Protein AF-J4ULJ7-F1 (afdb_monomer)

Mean predicted aligned error: 10.31 Å

pLDDT: mean 81.9, std 20.08, range [35.16, 98.81]

Structure (mmCIF, N/CA/C/O backbone):
data_AF-J4ULJ7-F1
#
_entry.id   AF-J4ULJ7-F1
#
loop_
_atom_site.group_PDB
_atom_site.id
_atom_site.type_symbol
_atom_site.label_atom_id
_atom_site.label_alt_id
_atom_site.label_comp_id
_atom_site.label_asym_id
_atom_site.label_entity_id
_atom_site.label_seq_id
_atom_site.pdbx_PDB_ins_code
_atom_site.Cartn_x
_atom_site.Cartn_y
_atom_site.Cartn_z
_atom_site.occupancy
_atom_site.B_iso_or_equiv
_atom_site.auth_seq_id
_atom_site.auth_comp_id
_atom_site.auth_asym_id
_atom_site.auth_atom_id
_atom_site.pdbx_PDB_model_num
ATOM 1 N N . MET A 1 1 ? 36.017 18.375 -4.595 1.00 50.38 1 MET A N 1
ATOM 2 C CA . MET A 1 1 ? 34.652 17.952 -4.207 1.00 50.38 1 MET A CA 1
ATOM 3 C C . MET A 1 1 ? 34.514 16.471 -4.523 1.00 50.38 1 MET A C 1
ATOM 5 O O . MET A 1 1 ? 35.045 16.055 -5.542 1.00 50.38 1 MET A O 1
ATOM 9 N N . SER A 1 2 ? 33.908 15.687 -3.627 1.00 48.53 2 SER A N 1
ATOM 10 C CA . SER A 1 2 ? 33.728 14.231 -3.786 1.00 48.53 2 SER A CA 1
ATOM 11 C C . SER A 1 2 ? 32.725 13.910 -4.904 1.00 48.53 2 SER A C 1
ATOM 13 O O . SER A 1 2 ? 31.796 14.692 -5.105 1.00 48.53 2 SER A O 1
ATOM 15 N N . LEU A 1 3 ? 32.876 12.764 -5.583 1.00 41.06 3 LEU A N 1
ATOM 16 C CA . LEU A 1 3 ? 31.933 12.253 -6.595 1.00 41.06 3 LEU A CA 1
ATOM 17 C C . LEU A 1 3 ? 30.481 12.258 -6.075 1.00 41.06 3 LEU A C 1
ATOM 19 O O . LEU A 1 3 ? 29.569 12.694 -6.771 1.00 41.06 3 LEU A O 1
ATOM 23 N N . ALA A 1 4 ? 30.293 11.910 -4.798 1.00 42.03 4 ALA A N 1
ATOM 24 C CA . ALA A 1 4 ? 28.990 11.911 -4.131 1.00 42.03 4 ALA A CA 1
ATOM 25 C C . ALA A 1 4 ? 28.335 13.309 -4.069 1.00 42.03 4 ALA A C 1
ATOM 27 O O . ALA A 1 4 ? 27.113 13.436 -4.085 1.00 42.03 4 ALA A O 1
ATOM 28 N N . ALA A 1 5 ? 29.138 14.379 -4.034 1.00 36.38 5 ALA A N 1
ATOM 29 C CA . ALA A 1 5 ? 28.632 15.752 -4.044 1.00 36.38 5 ALA A CA 1
ATOM 30 C C . ALA A 1 5 ? 28.216 16.213 -5.454 1.00 36.38 5 ALA A C 1
ATOM 32 O O . ALA A 1 5 ? 27.365 17.090 -5.582 1.00 36.38 5 ALA A O 1
ATOM 33 N N . GLN A 1 6 ? 28.787 15.620 -6.509 1.00 38.09 6 GLN A N 1
ATOM 34 C CA . GLN A 1 6 ? 28.358 15.864 -7.889 1.00 38.09 6 GLN A CA 1
ATOM 35 C C . GLN A 1 6 ? 27.074 15.093 -8.228 1.00 38.09 6 GLN A C 1
ATOM 37 O O . GLN A 1 6 ? 26.196 15.657 -8.878 1.00 38.09 6 GLN A O 1
ATOM 42 N N . GLU A 1 7 ? 26.904 13.872 -7.715 1.00 37.78 7 GLU A N 1
ATOM 43 C CA . GLU A 1 7 ? 25.678 13.079 -7.907 1.00 37.78 7 GLU A CA 1
ATOM 44 C C . GLU A 1 7 ? 24.466 13.670 -7.166 1.00 37.78 7 GLU A C 1
ATOM 46 O O . GLU A 1 7 ? 23.385 13.792 -7.745 1.00 37.78 7 GLU A O 1
ATOM 51 N N . ALA A 1 8 ? 24.648 14.151 -5.930 1.00 38.44 8 ALA A N 1
ATOM 52 C CA . ALA A 1 8 ? 23.586 14.837 -5.186 1.00 38.44 8 ALA A CA 1
ATOM 53 C C . ALA A 1 8 ? 23.150 16.163 -5.849 1.00 38.44 8 ALA A C 1
ATOM 55 O O . ALA A 1 8 ? 21.979 16.542 -5.795 1.00 38.44 8 ALA A O 1
ATOM 56 N N . SER A 1 9 ? 24.080 16.853 -6.518 1.00 38.97 9 SER A N 1
ATOM 57 C CA . SER A 1 9 ? 23.805 18.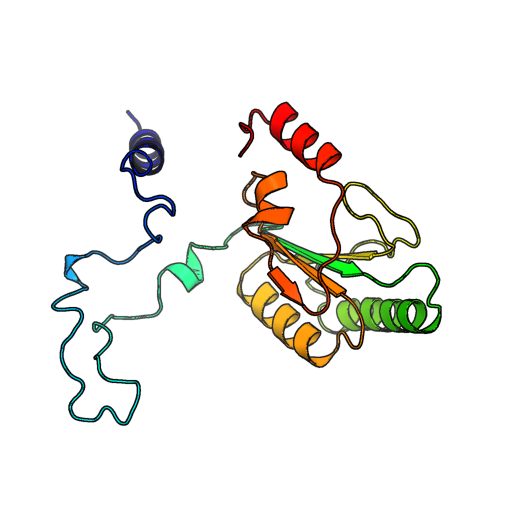091 -7.259 1.00 38.97 9 SER A CA 1
ATOM 58 C C . SER A 1 9 ? 22.992 17.832 -8.538 1.00 38.97 9 SER A C 1
ATOM 60 O O . SER A 1 9 ? 22.080 18.594 -8.864 1.00 38.97 9 SER A O 1
ATOM 62 N N . ALA A 1 10 ? 23.242 16.709 -9.221 1.00 35.88 10 ALA A N 1
ATOM 63 C CA . ALA A 1 10 ? 22.505 16.319 -10.424 1.00 35.88 10 ALA A CA 1
ATOM 64 C C . ALA A 1 10 ? 21.036 15.947 -10.135 1.00 35.88 10 ALA A C 1
ATOM 66 O O . ALA A 1 10 ? 20.155 16.294 -10.921 1.00 35.88 10 ALA A O 1
ATOM 67 N N . LEU A 1 11 ? 20.742 15.328 -8.982 1.00 40.16 11 LEU A N 1
ATOM 68 C CA . LEU A 1 11 ? 19.358 15.062 -8.554 1.00 40.16 11 LEU A CA 1
ATOM 69 C C . LEU A 1 11 ? 18.573 16.337 -8.195 1.00 40.16 11 LEU A C 1
ATOM 71 O O . LEU A 1 11 ? 17.349 16.363 -8.327 1.00 40.16 11 LEU A O 1
ATOM 75 N N . SER A 1 12 ? 19.262 17.393 -7.758 1.00 39.06 12 SER A N 1
ATOM 76 C CA . SER A 1 12 ? 18.654 18.682 -7.400 1.00 39.06 12 SER A CA 1
ATOM 77 C C . SER A 1 12 ? 18.286 19.524 -8.633 1.00 39.06 12 SER A C 1
ATOM 79 O O . SER A 1 12 ? 17.241 20.176 -8.662 1.00 39.06 12 SER A O 1
ATOM 81 N N . ALA A 1 13 ? 19.098 19.465 -9.694 1.00 35.16 13 ALA A N 1
ATOM 82 C CA . ALA A 1 13 ? 18.961 20.333 -10.867 1.00 35.16 13 ALA A CA 1
ATOM 83 C C . ALA A 1 13 ? 17.815 19.960 -11.833 1.00 35.16 13 ALA A C 1
ATOM 85 O O . ALA A 1 13 ? 17.422 20.782 -12.656 1.00 35.16 13 ALA A O 1
ATOM 86 N N . ALA A 1 14 ? 17.223 18.765 -11.726 1.00 39.22 14 ALA A N 1
ATOM 87 C CA . ALA A 1 14 ? 16.148 18.320 -12.624 1.00 39.22 14 ALA A CA 1
ATOM 88 C C . ALA A 1 14 ? 14.753 18.914 -12.309 1.00 39.22 14 ALA A C 1
ATOM 90 O O . ALA A 1 14 ? 13.765 18.521 -12.924 1.00 39.22 14 ALA A O 1
ATOM 91 N N . ARG A 1 15 ? 14.633 19.838 -11.344 1.00 47.00 15 ARG A N 1
ATOM 92 C CA . ARG A 1 15 ? 13.333 20.315 -10.825 1.00 47.00 15 ARG A CA 1
ATOM 93 C C . ARG A 1 15 ? 12.898 21.720 -11.268 1.00 47.00 15 ARG A C 1
ATOM 95 O O . ARG A 1 15 ? 11.916 22.220 -10.729 1.00 47.00 15 ARG A O 1
ATOM 102 N N . SER A 1 16 ? 13.564 22.372 -12.228 1.00 39.22 16 SER A N 1
ATOM 103 C CA . SER A 1 16 ? 13.248 23.773 -12.586 1.00 39.22 16 SER A CA 1
ATOM 104 C C . SER A 1 16 ? 12.845 24.023 -14.045 1.00 39.22 16 SER A C 1
ATOM 106 O O . SER A 1 16 ? 13.310 24.986 -14.656 1.00 39.22 16 SER A O 1
ATOM 108 N N . THR A 1 17 ? 11.948 23.219 -14.614 1.00 38.72 17 THR A N 1
ATOM 109 C CA . THR A 1 17 ? 11.257 23.580 -15.865 1.00 38.72 17 THR A CA 1
ATOM 110 C C . THR A 1 17 ? 9.758 23.276 -15.754 1.00 38.72 17 THR A C 1
ATOM 112 O O . THR A 1 17 ? 9.345 22.253 -15.219 1.00 38.72 17 THR A O 1
ATOM 115 N N . GLY A 1 18 ? 8.928 24.241 -16.165 1.00 37.72 18 GLY A N 1
ATOM 116 C CA . GLY A 1 18 ? 7.495 24.360 -15.859 1.00 37.72 18 GLY A CA 1
ATOM 117 C C . GLY A 1 18 ? 6.540 23.355 -16.516 1.00 37.72 18 GLY A C 1
ATOM 118 O O . GLY A 1 18 ? 5.509 23.765 -17.049 1.00 37.72 18 GLY A O 1
ATOM 119 N N . ALA A 1 19 ? 6.818 22.055 -16.448 1.00 41.09 19 ALA A N 1
ATOM 120 C CA . ALA A 1 19 ? 5.817 21.022 -16.694 1.00 41.09 19 ALA A CA 1
ATOM 121 C C . ALA A 1 19 ? 5.009 20.791 -15.406 1.00 41.09 19 ALA A C 1
ATOM 123 O O . ALA A 1 19 ? 5.576 20.435 -14.375 1.00 41.09 19 ALA A O 1
ATOM 124 N N . ARG A 1 20 ? 3.676 20.949 -15.447 1.00 49.34 20 ARG A N 1
ATOM 125 C CA . ARG A 1 20 ? 2.782 20.718 -14.284 1.00 49.34 20 ARG A CA 1
ATOM 126 C C . ARG A 1 20 ? 2.903 19.311 -13.660 1.00 49.34 20 ARG A C 1
ATOM 128 O O . ARG A 1 20 ? 2.380 19.107 -12.572 1.00 49.34 20 ARG A O 1
ATOM 135 N N . TYR A 1 21 ? 3.577 18.374 -14.332 1.00 51.41 21 TYR A N 1
ATOM 136 C CA . TYR A 1 21 ? 3.723 16.973 -13.932 1.00 51.41 21 TYR A CA 1
ATOM 137 C C . TYR A 1 21 ? 5.187 16.497 -13.799 1.00 51.41 21 TYR A C 1
ATOM 139 O O . TYR A 1 21 ? 5.405 15.332 -13.476 1.00 51.41 21 TYR A O 1
ATOM 147 N N . GLY A 1 22 ? 6.182 17.375 -13.999 1.00 59.88 22 GLY A N 1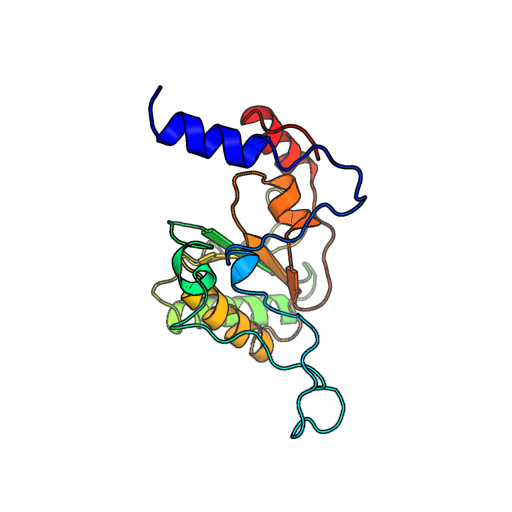
ATOM 148 C CA . GLY A 1 22 ? 7.599 16.987 -14.077 1.00 59.88 22 GLY A CA 1
ATOM 149 C C . GLY A 1 22 ? 7.925 16.091 -15.283 1.00 59.88 22 GLY A C 1
ATOM 150 O O . GLY A 1 22 ? 7.043 15.741 -16.064 1.00 59.88 22 GLY A O 1
ATOM 151 N N . GLU A 1 23 ? 9.200 15.726 -15.434 1.00 68.19 23 GLU A N 1
ATOM 152 C CA . GLU A 1 23 ? 9.647 14.769 -16.454 1.00 68.19 23 GLU A CA 1
ATOM 153 C C . GLU A 1 23 ? 9.676 13.341 -15.880 1.00 68.19 23 GLU A C 1
ATOM 155 O O . GLU A 1 23 ? 10.158 13.146 -14.755 1.00 68.19 23 GLU A O 1
ATOM 160 N N . PRO A 1 24 ? 9.196 12.319 -16.616 1.00 69.81 24 PRO A N 1
ATOM 161 C CA . PRO A 1 24 ? 9.348 10.929 -16.212 1.00 69.81 24 PRO A CA 1
ATOM 162 C C . PRO A 1 24 ? 10.820 10.569 -15.996 1.00 69.81 24 PRO A C 1
ATOM 164 O O . PRO A 1 24 ? 11.699 10.967 -16.762 1.00 69.81 24 PRO A O 1
ATOM 167 N N . ARG A 1 25 ? 11.106 9.756 -14.973 1.00 68.81 25 ARG A N 1
ATOM 168 C CA . ARG A 1 25 ? 12.463 9.241 -14.772 1.00 68.81 25 ARG A CA 1
ATOM 169 C C . ARG A 1 25 ? 12.823 8.307 -15.927 1.00 68.81 25 ARG A C 1
ATOM 171 O O . ARG A 1 25 ? 12.283 7.207 -16.025 1.00 68.81 25 ARG A O 1
ATOM 178 N N . VAL A 1 26 ? 13.800 8.710 -16.731 1.00 69.50 26 VAL A N 1
ATOM 179 C CA . VAL A 1 26 ? 14.426 7.870 -17.754 1.00 69.50 26 VAL A CA 1
ATOM 180 C C . VAL A 1 26 ? 15.863 7.589 -17.323 1.00 69.50 26 VAL A C 1
ATOM 182 O O . VAL A 1 26 ? 16.670 8.500 -17.183 1.00 69.50 26 VAL A O 1
ATOM 185 N N . THR A 1 27 ? 16.179 6.322 -17.062 1.00 65.31 27 THR A N 1
ATOM 186 C CA . THR A 1 27 ? 17.534 5.881 -16.675 1.00 65.31 27 THR A CA 1
ATOM 187 C C . THR A 1 27 ? 18.366 5.403 -17.862 1.00 65.31 27 THR A C 1
ATOM 189 O O . THR A 1 27 ? 19.526 5.034 -17.702 1.00 65.31 27 THR A O 1
ATOM 192 N N . VAL A 1 28 ? 17.779 5.392 -19.058 1.00 65.38 28 VAL A N 1
ATOM 193 C CA . VAL A 1 28 ? 18.437 4.981 -20.298 1.00 65.38 28 VAL A CA 1
ATOM 194 C C . VAL A 1 28 ? 18.872 6.241 -21.063 1.00 65.38 28 VAL A C 1
ATOM 196 O O . VAL A 1 28 ? 18.064 7.160 -21.189 1.00 65.38 28 VAL A O 1
ATOM 199 N N . PRO A 1 29 ? 20.116 6.328 -21.572 1.00 62.34 29 PRO A N 1
ATOM 200 C CA . PRO A 1 29 ? 20.573 7.494 -22.326 1.00 62.34 29 PRO A CA 1
ATOM 201 C C . PRO A 1 29 ? 19.664 7.815 -23.519 1.00 62.34 29 PRO A C 1
ATOM 203 O O . PRO A 1 29 ? 19.259 6.914 -24.249 1.00 62.34 29 PRO A O 1
ATOM 206 N N . GLN A 1 30 ? 19.403 9.103 -23.765 1.00 58.00 30 GLN A N 1
ATOM 207 C CA . GLN A 1 30 ? 18.556 9.568 -24.875 1.00 58.00 30 GLN A CA 1
ATOM 208 C C . GLN A 1 30 ? 19.092 9.141 -26.254 1.00 58.00 30 GLN A C 1
ATOM 210 O O . GLN A 1 30 ? 18.326 8.950 -27.187 1.00 58.00 30 GLN A O 1
ATOM 215 N N . THR A 1 31 ? 20.401 8.907 -26.374 1.00 56.84 31 THR A N 1
ATOM 216 C CA . THR A 1 31 ? 21.037 8.368 -27.587 1.00 56.84 31 THR A CA 1
ATOM 217 C C . THR A 1 31 ? 20.651 6.920 -27.896 1.00 56.84 31 THR A C 1
ATOM 219 O O . THR A 1 31 ? 20.796 6.493 -29.037 1.00 56.84 31 THR A O 1
ATOM 222 N N . ALA A 1 32 ? 20.155 6.165 -26.909 1.00 53.06 32 ALA A N 1
ATOM 223 C CA . ALA A 1 32 ? 19.573 4.842 -27.115 1.00 53.06 32 ALA A CA 1
ATOM 224 C C . ALA A 1 32 ? 18.089 4.912 -27.512 1.00 53.06 32 ALA A C 1
ATOM 226 O O . ALA A 1 32 ? 17.521 3.888 -27.865 1.00 53.06 32 ALA A O 1
ATOM 227 N N . LEU A 1 33 ? 17.460 6.093 -27.472 1.00 54.59 33 LEU A N 1
ATOM 228 C CA . LEU A 1 33 ? 16.111 6.351 -27.986 1.00 54.59 33 LEU A CA 1
ATOM 229 C C . LEU A 1 33 ? 16.184 6.830 -29.446 1.00 54.59 33 LEU A C 1
ATOM 231 O O . LEU A 1 33 ? 15.579 7.836 -29.797 1.00 54.59 33 LEU A O 1
ATOM 235 N N . SER A 1 34 ? 16.988 6.169 -30.286 1.00 51.31 34 SER A N 1
ATOM 236 C CA . SER A 1 34 ? 17.052 6.508 -31.711 1.00 51.31 34 SER A CA 1
ATOM 237 C C . SER A 1 34 ? 15.668 6.321 -32.338 1.00 51.31 34 SER A C 1
ATOM 239 O O . SER A 1 34 ? 15.173 5.195 -32.361 1.00 51.31 34 SER A O 1
ATOM 241 N N . ASP A 1 35 ? 15.082 7.421 -32.807 1.00 55.34 35 ASP A N 1
ATOM 242 C CA . ASP A 1 35 ? 13.787 7.549 -33.479 1.00 55.34 35 ASP A CA 1
ATOM 243 C C . ASP A 1 35 ? 12.669 6.704 -32.846 1.00 55.34 35 ASP A C 1
ATOM 245 O O . ASP A 1 35 ? 12.311 5.619 -33.302 1.00 55.34 35 ASP A O 1
ATOM 249 N N . ASP A 1 36 ? 12.066 7.252 -31.798 1.00 55.69 36 ASP A N 1
ATOM 250 C CA . ASP A 1 36 ? 10.986 6.719 -30.959 1.00 5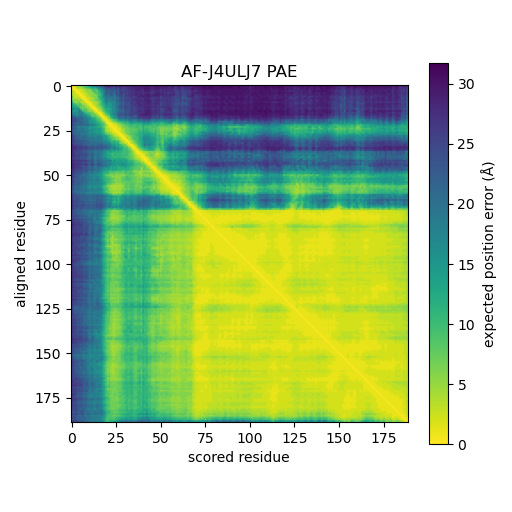5.69 36 ASP A CA 1
ATOM 251 C C . ASP A 1 36 ? 9.693 6.315 -31.701 1.00 55.69 36 ASP A C 1
ATOM 253 O O . ASP A 1 36 ? 8.733 5.864 -31.077 1.00 55.69 36 ASP A O 1
ATOM 257 N N . LEU A 1 37 ? 9.675 6.392 -33.035 1.00 58.38 37 LEU A N 1
ATOM 258 C CA . LEU A 1 37 ? 8.542 6.044 -33.889 1.00 58.38 37 LEU A CA 1
ATOM 259 C C . LEU A 1 37 ? 8.944 5.249 -35.146 1.00 58.38 37 LEU A C 1
ATOM 261 O O . LEU A 1 37 ? 8.292 5.375 -36.186 1.00 58.38 37 LEU A O 1
ATOM 265 N N . VAL A 1 38 ? 9.989 4.409 -35.101 1.00 63.62 38 VAL A N 1
ATOM 266 C CA . VAL A 1 38 ? 10.199 3.427 -36.184 1.00 63.62 38 VAL A CA 1
ATOM 267 C C . VAL A 1 38 ? 8.975 2.511 -36.253 1.00 63.62 38 VAL A C 1
ATOM 269 O O . VAL A 1 38 ? 8.697 1.750 -35.320 1.00 63.62 38 VAL A O 1
ATOM 272 N N . ALA A 1 39 ? 8.237 2.602 -37.363 1.00 68.62 39 ALA A N 1
ATOM 273 C CA . ALA A 1 39 ? 7.047 1.799 -37.599 1.00 68.62 39 ALA A CA 1
ATOM 274 C C . ALA A 1 39 ? 7.397 0.309 -37.509 1.00 68.62 39 ALA A C 1
ATOM 276 O O . ALA A 1 39 ? 8.334 -0.146 -38.163 1.00 68.62 39 ALA A O 1
ATOM 277 N N . ASN A 1 40 ? 6.646 -0.451 -36.714 1.00 69.94 40 ASN A N 1
ATOM 278 C CA . ASN A 1 40 ? 6.789 -1.899 -36.637 1.00 69.94 40 ASN A CA 1
ATOM 279 C C . ASN A 1 40 ? 6.072 -2.539 -37.843 1.00 69.94 40 ASN A C 1
ATOM 281 O O . ASN A 1 40 ? 4.841 -2.615 -37.831 1.00 69.94 40 ASN A O 1
ATOM 285 N N . PRO A 1 41 ? 6.783 -3.028 -38.879 1.00 66.25 41 PRO A N 1
ATOM 286 C CA . PRO A 1 41 ? 6.149 -3.562 -40.088 1.00 66.25 41 PRO A CA 1
ATOM 287 C C . PRO A 1 41 ? 5.393 -4.878 -39.840 1.00 66.25 41 PRO A C 1
ATOM 289 O O . PRO A 1 41 ? 4.610 -5.301 -40.686 1.00 66.25 41 PRO A O 1
ATOM 292 N N . LEU A 1 42 ? 5.619 -5.519 -38.687 1.00 69.12 42 LEU A N 1
ATOM 293 C CA . LEU A 1 42 ? 4.903 -6.709 -38.214 1.00 69.12 42 LEU A CA 1
ATOM 294 C C . LEU A 1 42 ? 3.898 -6.377 -37.097 1.00 69.12 42 LEU A C 1
ATOM 296 O O . LEU A 1 42 ? 3.277 -7.272 -36.524 1.00 69.12 42 LEU A O 1
ATOM 300 N N . GLY A 1 43 ? 3.759 -5.095 -36.755 1.00 64.19 43 GLY A N 1
ATOM 301 C CA . GLY A 1 43 ? 2.853 -4.615 -35.727 1.00 64.19 43 GLY A CA 1
ATOM 302 C C . GLY A 1 43 ? 1.408 -4.753 -36.180 1.00 64.19 43 GLY A C 1
ATOM 303 O O . GLY A 1 43 ? 0.975 -4.103 -37.128 1.00 64.19 43 GLY A O 1
ATOM 304 N N . HIS A 1 44 ? 0.633 -5.583 -35.490 1.00 63.97 44 HIS A N 1
ATOM 305 C CA . HIS A 1 44 ? -0.815 -5.622 -35.657 1.00 63.97 44 HIS A CA 1
ATOM 306 C C . HIS A 1 44 ? -1.481 -4.777 -34.563 1.00 63.97 44 HIS A C 1
ATOM 308 O O . HIS A 1 44 ? -1.163 -4.909 -33.381 1.00 63.97 44 HIS A O 1
ATOM 314 N N . GLY A 1 45 ? -2.427 -3.913 -34.944 1.00 69.44 45 GLY A N 1
ATOM 315 C CA . GLY A 1 45 ? -3.201 -3.109 -33.993 1.00 69.44 45 GLY A CA 1
ATOM 316 C C . GLY A 1 45 ? -2.369 -2.039 -33.272 1.00 69.44 45 GLY A C 1
ATOM 317 O O . GLY A 1 45 ? -1.808 -1.161 -33.913 1.00 69.44 45 GLY A O 1
ATOM 318 N N . SER A 1 46 ? -2.330 -2.083 -31.936 1.00 65.88 46 SER A N 1
ATOM 319 C CA . SER A 1 46 ? -1.764 -1.046 -31.052 1.00 65.88 46 SER A CA 1
ATOM 320 C C . SER A 1 46 ? -0.237 -1.087 -30.870 1.00 65.88 46 SER A C 1
ATOM 322 O O . SER A 1 46 ? 0.316 -0.218 -30.199 1.00 65.88 46 SER A O 1
ATOM 324 N N . SER A 1 47 ? 0.466 -2.056 -31.464 1.00 62.62 47 SER A N 1
ATOM 325 C CA . SER A 1 47 ? 1.931 -2.184 -31.385 1.00 62.62 47 SER A CA 1
ATOM 326 C C . SER A 1 47 ? 2.608 -1.603 -32.632 1.00 62.62 47 SER A C 1
ATOM 328 O O . SER A 1 47 ? 3.206 -2.320 -33.430 1.00 62.62 47 SER A O 1
ATOM 330 N N . ILE A 1 48 ? 2.464 -0.290 -32.825 1.00 65.94 48 ILE A N 1
ATOM 331 C CA . ILE A 1 48 ? 2.895 0.402 -34.052 1.00 65.94 48 ILE A CA 1
ATOM 332 C C . ILE A 1 48 ? 4.360 0.862 -34.041 1.00 65.94 48 ILE A C 1
ATOM 334 O O . ILE A 1 48 ? 4.881 1.198 -35.100 1.00 65.94 48 ILE A O 1
ATOM 338 N N . HIS A 1 49 ? 5.040 0.830 -32.890 1.00 72.50 49 HIS A N 1
ATOM 339 C CA . HIS A 1 49 ? 6.440 1.247 -32.751 1.00 72.50 49 HIS A CA 1
ATOM 340 C C . HIS A 1 49 ? 7.319 0.105 -32.242 1.00 72.50 49 HIS A C 1
ATOM 342 O O . HIS A 1 49 ? 6.874 -0.735 -31.454 1.00 72.50 49 HIS A O 1
ATOM 348 N N . VAL A 1 50 ? 8.575 0.086 -32.687 1.00 69.62 50 VAL A N 1
ATOM 349 C CA . VAL A 1 50 ? 9.608 -0.812 -32.162 1.00 69.62 50 VAL A CA 1
ATOM 350 C C . VAL A 1 50 ? 10.260 -0.150 -30.948 1.00 69.62 50 VAL A C 1
ATOM 352 O O . VAL A 1 50 ? 10.785 0.954 -31.053 1.00 69.62 50 VAL A O 1
ATOM 355 N N . ASN A 1 51 ? 10.243 -0.820 -29.791 1.00 73.62 51 ASN A N 1
ATOM 356 C CA . ASN A 1 51 ? 11.008 -0.354 -28.632 1.00 73.62 51 ASN A CA 1
ATOM 357 C C . ASN A 1 51 ? 12.509 -0.366 -28.971 1.00 73.62 51 ASN A C 1
ATOM 359 O O . ASN A 1 51 ? 12.966 -1.347 -29.567 1.00 73.62 51 ASN A O 1
ATOM 363 N N . PRO A 1 52 ? 13.292 0.647 -28.562 1.00 73.38 52 PRO A N 1
ATOM 364 C CA . PRO A 1 52 ? 14.707 0.684 -28.895 1.00 73.38 52 PRO A CA 1
ATOM 365 C C . PRO A 1 52 ? 15.458 -0.559 -28.391 1.00 73.38 52 PRO A C 1
ATOM 367 O O . PRO A 1 52 ? 15.210 -1.016 -27.265 1.00 73.38 52 PRO A O 1
ATOM 370 N N . PRO A 1 53 ? 16.365 -1.134 -29.203 1.00 71.31 53 PRO A N 1
ATOM 371 C CA . PRO A 1 53 ? 17.103 -2.326 -28.817 1.00 71.31 53 PRO A CA 1
ATOM 372 C C . PRO A 1 53 ? 18.020 -2.025 -27.625 1.00 71.31 53 PRO A C 1
ATOM 374 O O . PRO A 1 53 ? 18.668 -0.982 -27.562 1.00 71.31 53 PRO A O 1
ATOM 377 N N . ARG A 1 54 ? 18.100 -2.964 -26.679 1.00 73.00 54 ARG A N 1
ATOM 378 C CA . ARG A 1 54 ? 19.008 -2.893 -25.527 1.00 73.00 54 ARG A CA 1
ATOM 379 C C . ARG A 1 54 ? 19.544 -4.269 -25.166 1.00 73.00 54 ARG A C 1
ATOM 381 O O . ARG A 1 54 ? 18.836 -5.267 -25.289 1.00 73.00 54 ARG A O 1
ATOM 388 N N . GLU A 1 55 ? 20.763 -4.302 -24.645 1.00 79.69 55 GLU A N 1
ATOM 389 C CA . GLU A 1 55 ? 21.291 -5.490 -23.981 1.00 79.69 55 GLU A CA 1
ATOM 390 C C . GLU A 1 55 ? 20.785 -5.551 -22.529 1.00 79.69 55 GLU A C 1
ATOM 392 O O . GLU A 1 55 ? 20.817 -4.566 -21.785 1.00 79.69 55 GLU A O 1
ATOM 397 N N . GLY A 1 56 ? 20.286 -6.719 -22.117 1.00 80.88 56 GLY A N 1
ATOM 398 C CA . GLY A 1 56 ? 19.848 -6.983 -20.742 1.00 80.88 56 GLY A CA 1
ATOM 399 C C . GLY A 1 56 ? 18.565 -6.261 -20.291 1.00 80.88 56 GLY A C 1
ATOM 400 O O . GLY A 1 56 ? 17.926 -5.514 -21.033 1.00 80.88 56 GLY A O 1
ATOM 401 N N . MET A 1 57 ? 18.176 -6.493 -19.033 1.00 79.44 57 MET A N 1
ATOM 402 C CA . MET A 1 57 ? 16.988 -5.895 -18.401 1.00 79.44 57 MET A CA 1
ATOM 403 C C . MET A 1 57 ? 17.231 -4.454 -17.952 1.00 79.44 57 MET A C 1
ATOM 405 O O . MET A 1 57 ? 18.366 -4.081 -17.663 1.00 79.44 57 MET A O 1
ATOM 409 N N . SER A 1 58 ? 16.161 -3.653 -17.865 1.00 77.19 58 SER A N 1
ATOM 410 C CA . SER A 1 58 ? 16.222 -2.268 -17.372 1.00 77.19 58 SER A CA 1
ATOM 411 C C . SER A 1 58 ? 17.006 -2.157 -16.057 1.00 77.19 58 SER A C 1
ATOM 413 O O . SER A 1 58 ? 16.784 -2.987 -15.176 1.00 77.19 58 SER A O 1
ATOM 415 N N . PRO A 1 59 ? 17.841 -1.112 -15.855 1.00 72.38 59 PRO A N 1
ATOM 416 C CA . PRO A 1 59 ? 18.444 -0.840 -14.547 1.00 72.38 59 PRO A CA 1
ATOM 417 C C . PRO A 1 59 ? 17.404 -0.743 -13.421 1.00 72.38 59 PRO A C 1
ATOM 419 O O . PRO A 1 59 ? 17.715 -0.999 -12.262 1.00 72.38 59 PRO A O 1
ATOM 422 N N . ALA A 1 60 ? 16.141 -0.459 -13.765 1.00 70.81 60 ALA A N 1
ATOM 423 C CA . ALA A 1 60 ? 15.005 -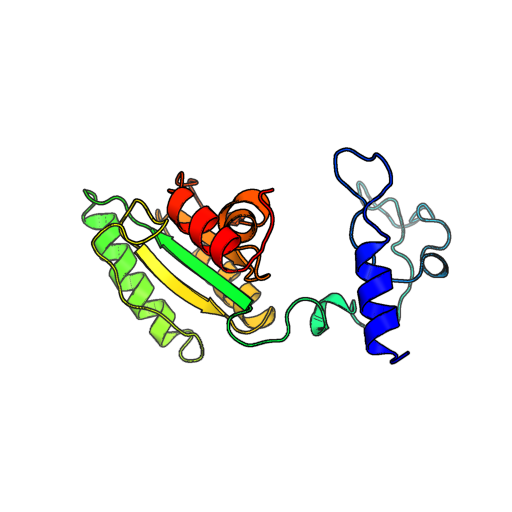0.500 -12.851 1.00 70.81 60 ALA A CA 1
ATOM 424 C C . ALA A 1 60 ? 14.815 -1.844 -12.124 1.00 70.81 60 ALA A C 1
ATOM 426 O O . ALA A 1 60 ? 14.276 -1.857 -11.022 1.00 70.81 60 ALA A O 1
ATOM 427 N N . TYR A 1 61 ? 15.271 -2.960 -12.700 1.00 69.31 61 TYR A N 1
ATOM 428 C CA . TYR A 1 61 ? 15.229 -4.268 -12.041 1.00 69.31 61 TYR A CA 1
ATOM 429 C C . TYR A 1 61 ? 16.232 -4.385 -10.875 1.00 69.31 61 TYR A C 1
ATOM 431 O O . TYR A 1 61 ? 16.082 -5.291 -10.061 1.00 69.31 61 TYR A O 1
ATOM 439 N N . GLY A 1 62 ? 17.230 -3.491 -10.775 1.00 63.19 62 GLY A N 1
ATOM 440 C CA . GLY A 1 62 ? 18.258 -3.510 -9.724 1.00 63.19 62 GLY A CA 1
ATOM 441 C C . GLY A 1 62 ? 18.322 -2.247 -8.855 1.00 63.19 62 GLY A C 1
ATOM 442 O O . GLY A 1 62 ? 18.352 -2.348 -7.635 1.00 63.19 62 GLY A O 1
ATOM 443 N N . GLU A 1 63 ? 18.328 -1.054 -9.455 1.00 58.34 63 GLU A N 1
ATOM 444 C CA . GLU A 1 63 ? 18.577 0.210 -8.734 1.00 58.34 63 GLU A CA 1
ATOM 445 C C . GLU A 1 63 ? 17.342 0.818 -8.079 1.00 58.34 63 GLU A C 1
ATOM 447 O O . GLU A 1 63 ? 17.458 1.598 -7.138 1.00 58.34 63 GLU A O 1
ATOM 452 N N . LEU A 1 64 ? 16.151 0.540 -8.607 1.00 57.72 64 LEU A N 1
ATOM 453 C CA . LEU A 1 64 ? 14.969 1.286 -8.189 1.00 57.72 64 LEU A CA 1
ATOM 454 C C . LEU A 1 64 ? 14.530 0.929 -6.758 1.00 57.72 64 LEU A C 1
ATOM 456 O O . LEU A 1 64 ? 13.900 1.773 -6.130 1.00 57.72 64 LEU A O 1
ATOM 460 N N . TYR A 1 65 ? 14.894 -0.253 -6.226 1.00 58.94 65 TYR A N 1
ATOM 461 C CA . TYR A 1 65 ? 14.334 -0.778 -4.968 1.00 58.94 65 TYR A CA 1
ATOM 462 C C . TYR A 1 65 ? 15.260 -1.729 -4.172 1.00 58.94 65 TYR A C 1
ATOM 464 O O . TYR A 1 65 ? 14.808 -2.779 -3.712 1.00 58.94 65 TYR A O 1
ATOM 472 N N . GLY A 1 66 ? 16.549 -1.409 -4.021 1.00 50.59 66 GLY A N 1
ATOM 473 C CA . GLY A 1 66 ? 17.451 -2.139 -3.114 1.00 50.59 66 GLY A CA 1
ATOM 474 C C . GLY A 1 66 ? 17.524 -1.488 -1.725 1.00 50.59 66 GLY A C 1
ATOM 475 O O . GLY A 1 66 ? 17.867 -0.313 -1.636 1.00 50.59 66 GLY A O 1
ATOM 476 N N . GLY A 1 67 ? 17.220 -2.223 -0.647 1.00 59.62 67 GLY A N 1
ATOM 477 C CA . GLY A 1 67 ? 17.334 -1.742 0.743 1.00 59.62 67 GLY A CA 1
ATOM 478 C C . GLY A 1 67 ? 16.475 -2.542 1.728 1.00 59.62 67 GLY A C 1
ATOM 479 O O . GLY A 1 67 ? 15.722 -3.412 1.320 1.00 59.62 67 GLY A O 1
ATOM 480 N N . GLU A 1 68 ? 16.555 -2.283 3.032 1.00 56.25 68 GLU A N 1
ATOM 481 C CA . GLU A 1 68 ? 15.583 -2.858 3.973 1.00 56.25 68 GLU A CA 1
ATOM 482 C C . GLU A 1 68 ? 14.309 -1.995 4.033 1.00 56.25 68 GLU A C 1
ATOM 484 O O . GLU A 1 68 ? 14.408 -0.772 4.055 1.00 56.25 68 GLU A O 1
ATOM 489 N N . GLY A 1 69 ? 13.115 -2.609 4.077 1.00 64.44 69 GLY A N 1
ATOM 490 C CA . GLY A 1 69 ? 11.850 -1.899 4.321 1.00 64.44 69 GLY A CA 1
ATOM 491 C C . GLY A 1 69 ? 11.471 -0.888 3.237 1.00 64.44 69 GLY A C 1
ATOM 492 O O . GLY A 1 69 ? 11.008 0.201 3.551 1.00 64.44 69 GLY A O 1
ATOM 493 N N . VAL A 1 70 ? 11.692 -1.225 1.966 1.00 84.75 70 VAL A N 1
ATOM 494 C CA . VAL A 1 70 ? 11.486 -0.312 0.825 1.00 84.75 70 VAL A CA 1
ATOM 495 C C . VAL A 1 70 ? 10.001 -0.093 0.518 1.00 84.75 70 VAL A C 1
ATOM 497 O O . VAL A 1 70 ? 9.646 0.906 -0.107 1.00 84.75 70 VAL A O 1
ATOM 500 N N . TRP A 1 71 ? 9.136 -1.014 0.942 1.00 93.38 71 TRP A N 1
ATOM 501 C CA . TRP A 1 71 ? 7.702 -0.976 0.677 1.00 93.38 71 TRP A CA 1
ATOM 502 C C . TRP A 1 71 ? 6.908 -1.493 1.866 1.00 93.38 71 TRP A C 1
ATOM 504 O O . TRP A 1 71 ? 7.292 -2.503 2.461 1.00 93.38 71 TRP A O 1
ATOM 514 N N . ASP A 1 72 ? 5.744 -0.888 2.088 1.00 96.56 72 ASP A N 1
ATOM 515 C CA . ASP A 1 72 ? 4.766 -1.345 3.068 1.00 96.56 72 ASP A CA 1
ATOM 516 C C . ASP A 1 72 ? 3.413 -1.592 2.407 1.00 96.56 72 ASP A C 1
ATOM 518 O O . ASP A 1 72 ? 2.963 -0.863 1.514 1.00 96.56 72 ASP A O 1
ATOM 522 N N . VAL A 1 73 ? 2.762 -2.658 2.861 1.00 98.31 73 VAL A N 1
ATOM 523 C CA . VAL A 1 73 ? 1.410 -3.031 2.460 1.00 98.31 73 VAL A CA 1
ATOM 524 C C . VAL A 1 73 ? 0.535 -3.073 3.704 1.00 98.31 73 VAL A C 1
ATOM 526 O O . VAL A 1 73 ? 0.793 -3.859 4.612 1.00 98.31 73 VAL A O 1
ATOM 529 N N . HIS A 1 74 ? -0.531 -2.278 3.723 1.00 98.75 74 HIS A N 1
ATOM 530 C CA . HIS A 1 74 ? -1.515 -2.235 4.807 1.00 98.75 74 HIS A CA 1
ATOM 531 C C . HIS A 1 74 ? -2.834 -2.829 4.330 1.00 98.75 74 HIS A C 1
ATOM 533 O O . HIS A 1 74 ? -3.407 -2.358 3.346 1.00 98.75 74 HIS A O 1
ATOM 539 N N . ILE A 1 75 ? -3.322 -3.857 5.021 1.00 98.81 75 ILE A N 1
ATOM 540 C CA . ILE A 1 75 ? -4.538 -4.592 4.670 1.00 98.81 75 ILE A CA 1
ATOM 541 C C . ILE A 1 75 ? -5.619 -4.257 5.692 1.00 98.81 75 ILE A C 1
ATOM 543 O O . ILE A 1 75 ? -5.451 -4.539 6.877 1.00 98.81 75 ILE A O 1
ATOM 547 N N . TYR A 1 76 ? -6.735 -3.704 5.226 1.00 98.81 76 TYR A N 1
ATOM 548 C CA . TYR A 1 76 ? -7.807 -3.160 6.056 1.00 98.81 76 TYR A CA 1
ATOM 549 C C . TYR A 1 76 ? -9.086 -3.986 5.979 1.00 98.81 76 TYR A C 1
ATOM 551 O O . TYR A 1 76 ? -9.428 -4.544 4.932 1.00 98.81 76 TYR A O 1
ATOM 559 N N . TRP A 1 77 ? -9.854 -3.957 7.065 1.00 98.31 77 TRP A N 1
ATOM 560 C CA . TRP A 1 77 ? -11.245 -4.409 7.094 1.00 98.31 77 TRP A CA 1
ATOM 561 C C . TRP A 1 77 ? -12.140 -3.372 7.770 1.00 98.31 77 TRP A C 1
ATOM 563 O O . TRP A 1 77 ? -11.697 -2.558 8.586 1.00 98.31 77 TRP A O 1
ATOM 573 N N . LYS A 1 78 ? -13.438 -3.407 7.464 1.00 97.12 78 LYS A N 1
ATOM 574 C CA . LYS A 1 78 ? -14.409 -2.521 8.115 1.00 97.12 78 LYS A CA 1
ATOM 575 C C . LYS A 1 78 ? -14.562 -2.900 9.598 1.00 97.12 78 LYS A C 1
ATOM 577 O O . LYS A 1 78 ? -14.852 -4.063 9.885 1.00 97.12 78 LYS A O 1
ATOM 582 N N . PRO A 1 79 ? -14.481 -1.941 10.544 1.00 92.94 79 PRO A N 1
ATOM 583 C CA . PRO A 1 79 ? -14.524 -2.227 11.984 1.00 92.94 79 PRO A CA 1
ATOM 584 C C . PRO A 1 79 ? -15.738 -3.054 12.438 1.00 92.94 79 PRO A C 1
ATOM 586 O O . PRO A 1 79 ? -15.611 -3.925 13.294 1.00 92.94 79 PRO A O 1
ATOM 589 N N . ASN A 1 80 ? -16.904 -2.807 11.833 1.00 94.25 80 ASN A N 1
ATOM 590 C CA . ASN A 1 80 ? -18.173 -3.445 12.194 1.00 94.25 80 ASN A CA 1
ATOM 591 C C . ASN A 1 80 ? -18.541 -4.632 11.285 1.00 94.25 80 ASN A C 1
ATOM 593 O O . ASN A 1 80 ? -19.693 -5.059 11.275 1.00 94.25 80 ASN A O 1
ATOM 597 N N . ASN A 1 81 ? -17.590 -5.154 10.504 1.00 97.12 81 ASN A N 1
ATOM 598 C CA . ASN A 1 81 ? -17.799 -6.316 9.647 1.00 97.12 81 ASN A CA 1
ATOM 599 C C . ASN A 1 81 ? -17.000 -7.518 10.175 1.00 97.12 81 ASN A C 1
ATOM 601 O O . ASN A 1 81 ? -15.792 -7.629 9.958 1.00 97.12 81 ASN A O 1
ATOM 605 N N . LEU A 1 82 ? -17.685 -8.417 10.889 1.00 97.06 82 LEU A N 1
ATOM 606 C CA . LEU A 1 82 ? -17.060 -9.599 11.489 1.00 97.06 82 LEU A CA 1
ATOM 607 C C . LEU A 1 82 ? -16.549 -10.597 10.441 1.00 97.06 82 LEU A C 1
ATOM 609 O O . LEU A 1 82 ? -15.528 -11.238 10.684 1.00 97.06 82 LEU A O 1
ATOM 613 N N . ASP A 1 83 ? -17.195 -10.681 9.277 1.00 98.19 83 ASP A N 1
ATOM 614 C CA . ASP A 1 83 ? -16.775 -11.579 8.198 1.00 98.19 83 ASP A CA 1
ATOM 615 C C . ASP A 1 83 ? -15.477 -11.091 7.550 1.00 98.19 83 ASP A C 1
ATOM 617 O O . ASP A 1 83 ? -14.541 -11.871 7.373 1.00 98.19 83 ASP A O 1
ATOM 621 N N . GLU A 1 84 ? -15.374 -9.787 7.259 1.00 98.25 84 GLU A N 1
ATOM 622 C CA . GLU A 1 84 ? -14.121 -9.198 6.764 1.00 98.25 84 GLU A CA 1
ATOM 623 C C . GLU A 1 84 ? -12.998 -9.338 7.801 1.00 98.25 84 GLU A C 1
ATOM 625 O O . GLU A 1 84 ? -11.877 -9.686 7.438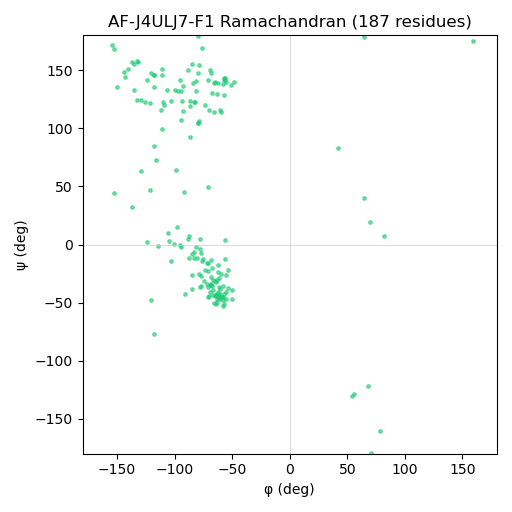 1.00 98.25 84 GLU A O 1
ATOM 630 N N . LYS A 1 85 ? -13.287 -9.138 9.093 1.00 98.38 85 LYS A N 1
ATOM 631 C CA . LYS A 1 85 ? -12.308 -9.326 10.175 1.00 98.38 85 LYS A CA 1
ATOM 632 C C . LYS A 1 85 ? -11.786 -10.760 10.238 1.00 98.38 85 LYS A C 1
ATOM 634 O O . LYS A 1 85 ? -10.580 -10.980 10.360 1.00 98.38 85 LYS A O 1
ATOM 639 N N . GLU A 1 86 ? -12.681 -11.740 10.181 1.00 98.44 86 GLU A N 1
ATOM 640 C CA . GLU A 1 86 ? -12.301 -13.151 10.213 1.00 98.44 86 GLU A CA 1
ATOM 641 C C . GLU A 1 86 ? -11.517 -13.542 8.956 1.00 98.44 86 GLU A C 1
ATOM 643 O O . GLU A 1 86 ? -10.514 -14.257 9.037 1.00 98.44 86 GLU A O 1
ATOM 648 N N . TYR A 1 87 ? -11.908 -13.014 7.795 1.00 98.69 87 TYR A N 1
ATOM 649 C CA . TYR A 1 87 ? -11.150 -13.183 6.561 1.00 98.69 87 TYR A CA 1
ATOM 650 C C . TYR A 1 87 ? -9.751 -12.556 6.662 1.00 98.69 87 TYR A C 1
ATOM 652 O O . TYR A 1 87 ? -8.765 -13.205 6.319 1.00 98.69 87 TYR A O 1
ATOM 660 N N . ALA A 1 88 ? -9.635 -11.347 7.216 1.00 98.69 88 ALA A N 1
ATOM 661 C CA . ALA A 1 88 ? -8.359 -10.671 7.436 1.00 98.69 88 ALA A CA 1
ATOM 662 C C . ALA A 1 88 ? -7.435 -11.463 8.370 1.00 98.69 88 ALA A C 1
ATOM 664 O O . ALA A 1 88 ? -6.241 -11.555 8.095 1.00 98.69 88 ALA A O 1
ATOM 665 N N . ARG A 1 89 ? -7.957 -12.105 9.426 1.00 98.62 89 ARG A N 1
ATOM 666 C CA . ARG A 1 89 ? -7.149 -13.000 10.278 1.00 98.62 89 ARG A CA 1
ATOM 667 C C . ARG A 1 89 ? -6.636 -14.220 9.525 1.00 98.62 89 ARG A C 1
ATOM 669 O O . ARG A 1 89 ? -5.472 -14.590 9.681 1.00 98.62 89 ARG A O 1
ATOM 676 N N . LYS A 1 90 ? -7.486 -14.849 8.709 1.00 98.69 90 LYS A N 1
ATOM 677 C CA . LYS A 1 90 ? -7.081 -15.993 7.877 1.00 98.69 90 LYS A CA 1
ATOM 678 C C . LYS A 1 90 ? -6.014 -15.584 6.869 1.00 98.69 90 LYS A C 1
ATOM 680 O O . LYS A 1 90 ? -5.027 -16.302 6.727 1.00 98.69 90 LYS A O 1
ATOM 685 N N . LEU A 1 91 ? -6.178 -14.424 6.235 1.00 98.81 91 LEU A N 1
ATOM 686 C CA . LEU A 1 91 ? -5.209 -13.874 5.294 1.00 98.81 91 LEU A CA 1
ATOM 687 C C . LEU A 1 91 ? -3.885 -13.519 5.984 1.00 98.81 91 LEU A C 1
ATOM 689 O O . LEU A 1 91 ? -2.831 -13.901 5.488 1.00 98.81 91 LEU A O 1
ATOM 693 N N . HIS A 1 92 ? -3.920 -12.883 7.159 1.00 98.75 92 HIS A N 1
ATOM 694 C CA . HIS A 1 92 ? -2.731 -12.607 7.979 1.00 98.75 92 HIS A CA 1
ATOM 695 C C . HIS A 1 92 ? -1.944 -13.887 8.285 1.00 98.75 92 HIS A C 1
ATOM 697 O O . HIS A 1 92 ? -0.732 -13.945 8.080 1.00 98.75 92 HIS A O 1
ATOM 703 N N . ALA A 1 93 ? -2.635 -14.947 8.712 1.00 98.38 93 ALA A N 1
ATOM 704 C CA . ALA A 1 93 ? -2.017 -16.244 8.970 1.00 98.38 93 ALA A CA 1
ATOM 705 C C . ALA A 1 93 ? -1.506 -16.930 7.690 1.00 98.38 93 ALA A C 1
ATOM 707 O O . ALA A 1 93 ? -0.479 -17.604 7.731 1.00 98.38 93 ALA A O 1
ATOM 708 N N . ALA A 1 94 ? -2.209 -16.786 6.564 1.00 98.62 94 ALA A N 1
ATOM 709 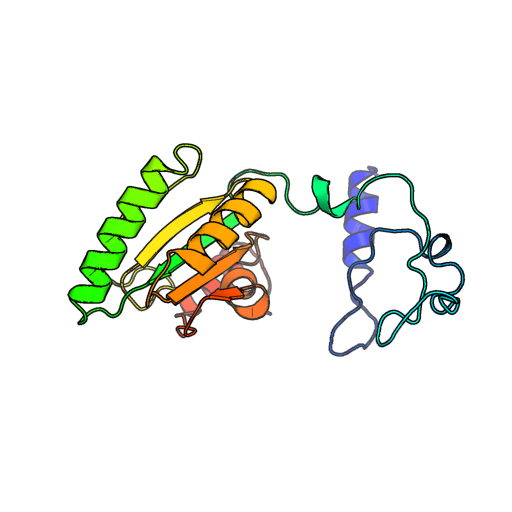C CA . ALA A 1 94 ? -1.787 -17.329 5.277 1.00 98.62 94 ALA A CA 1
ATOM 710 C C . ALA A 1 94 ? -0.508 -16.651 4.775 1.00 98.62 94 ALA A C 1
ATOM 712 O O . ALA A 1 94 ? 0.466 -17.350 4.524 1.00 98.62 94 ALA A O 1
ATOM 713 N N . ILE A 1 95 ? -0.456 -15.316 4.757 1.00 98.62 95 ILE A N 1
ATOM 714 C CA . ILE A 1 95 ? 0.726 -14.559 4.319 1.00 98.62 95 ILE A CA 1
ATOM 715 C C . ILE A 1 95 ? 1.959 -14.953 5.137 1.00 98.62 95 ILE A C 1
ATOM 717 O O . ILE A 1 95 ? 3.012 -15.204 4.571 1.00 98.62 95 ILE A O 1
ATOM 721 N N . ARG A 1 96 ? 1.826 -15.106 6.460 1.00 97.88 96 ARG A N 1
ATOM 722 C CA . ARG A 1 96 ? 2.936 -15.552 7.324 1.00 97.88 96 ARG A CA 1
ATOM 723 C C . ARG A 1 96 ? 3.465 -16.954 7.008 1.00 97.88 96 ARG A C 1
ATOM 725 O O . ARG A 1 96 ? 4.582 -17.264 7.406 1.00 97.88 96 ARG A O 1
ATOM 732 N N . ARG A 1 97 ? 2.655 -17.815 6.385 1.00 98.12 97 ARG A N 1
ATOM 733 C CA . ARG A 1 97 ? 3.046 -19.179 5.990 1.00 98.12 97 ARG A CA 1
ATOM 734 C C . ARG A 1 97 ? 3.616 -19.223 4.580 1.00 98.12 97 ARG A C 1
ATOM 736 O O . ARG A 1 97 ? 4.607 -19.909 4.376 1.00 98.12 97 ARG A O 1
ATOM 743 N N . GLU A 1 98 ? 2.993 -18.507 3.649 1.00 97.31 98 GLU A N 1
ATOM 744 C CA . GLU A 1 98 ? 3.409 -18.457 2.242 1.00 97.31 98 GLU A CA 1
ATOM 745 C C . GLU A 1 98 ? 4.673 -17.611 2.044 1.00 97.31 98 GLU A C 1
ATOM 747 O O . GLU A 1 98 ? 5.487 -17.916 1.180 1.00 97.31 98 GLU A O 1
ATOM 752 N N . PHE A 1 99 ? 4.855 -16.582 2.878 1.00 97.31 99 PHE A N 1
ATOM 753 C CA . PHE A 1 99 ? 5.953 -15.621 2.789 1.00 97.31 99 PHE A CA 1
ATOM 754 C C . PHE A 1 99 ? 6.676 -15.465 4.140 1.00 97.31 99 PHE A C 1
ATOM 756 O O . PHE A 1 99 ? 6.633 -14.390 4.753 1.00 97.31 99 PHE A O 1
ATOM 763 N N . PRO A 1 100 ? 7.306 -16.531 4.670 1.00 95.94 100 PRO A N 1
ATOM 764 C CA . PRO A 1 100 ? 7.986 -16.486 5.966 1.00 95.94 100 PRO A CA 1
ATOM 765 C C . PRO A 1 100 ? 9.165 -15.496 6.011 1.00 95.94 100 PRO A C 1
ATOM 767 O O . PRO A 1 100 ? 9.605 -15.119 7.095 1.00 95.94 100 PRO A O 1
ATOM 770 N N . GLU A 1 101 ? 9.680 -15.077 4.856 1.00 94.31 101 GLU A N 1
ATOM 771 C CA . GLU A 1 101 ? 10.743 -14.087 4.694 1.00 94.31 101 GLU A CA 1
ATOM 772 C C . GLU A 1 101 ? 10.270 -12.628 4.788 1.00 94.31 101 GLU A C 1
ATOM 774 O O . GLU A 1 101 ? 11.106 -11.727 4.871 1.00 94.31 101 GLU A O 1
ATOM 779 N N . LEU A 1 102 ? 8.958 -12.369 4.761 1.00 95.06 102 LEU A N 1
ATOM 780 C CA . LEU A 1 102 ? 8.401 -11.020 4.891 1.00 95.06 102 LEU A CA 1
ATOM 781 C C . LEU A 1 102 ? 8.166 -10.647 6.353 1.00 95.06 102 LEU A C 1
ATOM 783 O O . LEU A 1 102 ? 7.827 -11.478 7.200 1.00 95.06 102 LEU A O 1
ATOM 787 N N . HIS A 1 103 ? 8.271 -9.353 6.655 1.00 95.69 103 HIS A N 1
ATOM 788 C CA . HIS A 1 103 ? 7.979 -8.857 7.995 1.00 95.69 103 HIS A CA 1
ATOM 789 C C . HIS A 1 103 ? 6.487 -8.555 8.131 1.00 95.69 103 HIS A C 1
ATOM 791 O O . HIS A 1 103 ? 6.030 -7.447 7.860 1.00 95.69 103 HIS A O 1
ATOM 797 N N . VAL A 1 104 ? 5.722 -9.539 8.600 1.00 97.62 104 VAL A N 1
ATOM 798 C CA . VAL A 1 104 ? 4.294 -9.364 8.897 1.00 97.62 104 VAL A CA 1
ATOM 799 C C . VAL A 1 104 ? 4.107 -8.826 10.319 1.00 97.62 104 VAL A C 1
ATOM 801 O O . VAL A 1 104 ? 4.487 -9.475 11.298 1.00 97.62 104 VAL A O 1
ATOM 804 N N . LYS A 1 105 ? 3.500 -7.645 10.449 1.00 97.69 105 LYS A N 1
ATOM 805 C CA . LYS A 1 105 ? 3.280 -6.952 11.727 1.00 97.69 105 LYS A CA 1
ATOM 806 C C . LYS A 1 105 ? 2.085 -7.503 12.506 1.00 97.69 105 LYS A C 1
ATOM 808 O O . LYS A 1 105 ? 1.381 -8.434 12.106 1.00 97.69 105 LYS A O 1
ATOM 813 N N . ARG A 1 106 ? 1.872 -6.900 13.679 1.00 97.94 106 ARG A N 1
ATOM 814 C CA . ARG A 1 106 ? 0.719 -7.140 14.548 1.00 97.94 106 ARG A CA 1
ATOM 815 C C . ARG A 1 106 ? -0.594 -6.897 13.793 1.00 97.94 106 ARG A C 1
ATOM 817 O O . ARG A 1 106 ? -0.709 -5.960 13.015 1.00 97.94 106 ARG A O 1
ATOM 824 N N . PHE A 1 107 ? -1.587 -7.726 14.102 1.00 98.31 107 PHE A N 1
ATOM 825 C CA . PHE A 1 107 ? -2.973 -7.534 13.690 1.00 98.31 107 PHE A CA 1
ATOM 826 C C . PHE A 1 107 ? -3.641 -6.485 14.593 1.00 98.31 107 PHE A C 1
ATOM 828 O O . PHE A 1 107 ? -3.900 -6.758 15.768 1.00 98.31 107 PHE A O 1
ATOM 835 N N . TRP A 1 108 ? -3.863 -5.275 14.081 1.00 98.38 108 TRP A N 1
ATOM 836 C CA . TRP A 1 108 ? -4.439 -4.163 14.835 1.00 98.38 108 TRP A CA 1
ATOM 837 C C . TRP A 1 108 ? -5.951 -4.115 14.662 1.00 98.38 108 TRP A C 1
ATOM 839 O O . TRP A 1 108 ? -6.462 -3.846 13.583 1.00 98.38 108 TRP A O 1
ATOM 849 N N . GLU A 1 109 ? -6.682 -4.331 15.754 1.00 97.62 109 GLU A N 1
ATOM 850 C CA . GLU A 1 109 ? -8.151 -4.270 15.757 1.00 97.62 109 GLU A CA 1
ATOM 851 C C . GLU A 1 109 ? -8.713 -2.859 16.000 1.00 97.62 109 GLU A C 1
ATOM 853 O O . GLU A 1 109 ? -9.919 -2.690 16.165 1.00 97.62 109 GLU A O 1
ATOM 858 N N . VAL A 1 110 ? -7.844 -1.847 16.024 1.00 96.88 110 VAL A N 1
ATOM 859 C CA . VAL A 1 110 ? -8.168 -0.435 16.257 1.00 96.88 110 VAL A CA 1
ATOM 860 C C . VAL A 1 110 ? -7.389 0.450 15.275 1.00 96.88 110 VAL A C 1
ATOM 862 O O . VAL A 1 110 ? -6.342 0.012 14.792 1.00 96.88 110 VAL A O 1
ATOM 865 N N . PRO A 1 111 ? -7.860 1.680 14.993 1.00 96.94 111 PRO A N 1
ATOM 866 C CA . PRO A 1 111 ? -7.088 2.669 14.242 1.00 96.94 111 PRO A CA 1
ATOM 867 C C . PRO A 1 111 ? -5.740 2.963 14.912 1.00 96.94 111 PRO A C 1
ATOM 869 O O . PRO A 1 111 ? -5.654 3.007 16.144 1.00 96.94 111 PRO A O 1
ATOM 872 N N . ILE A 1 112 ? -4.696 3.186 14.115 1.00 97.19 112 ILE A N 1
ATOM 873 C CA . ILE A 1 112 ? -3.364 3.543 14.614 1.00 97.19 112 ILE A CA 1
ATOM 874 C C . ILE A 1 112 ? -2.613 4.418 13.610 1.00 97.19 112 ILE A C 1
ATOM 876 O O . ILE A 1 112 ? -2.609 4.136 12.416 1.00 97.19 112 ILE A O 1
ATOM 880 N N . GLY A 1 113 ? -1.962 5.482 14.089 1.00 96.38 113 GLY A N 1
ATOM 881 C CA . GLY A 1 113 ? -1.235 6.413 13.223 1.00 96.38 113 GLY A CA 1
ATOM 882 C C . GLY A 1 113 ? -2.142 6.987 12.120 1.00 96.38 113 GLY A C 1
ATOM 883 O O . GLY A 1 113 ? -3.229 7.458 12.447 1.00 96.38 113 GLY A O 1
ATOM 884 N N . PRO A 1 114 ? -1.743 6.930 10.835 1.00 97.75 114 PRO A N 1
ATOM 885 C CA . PRO A 1 114 ? -2.545 7.456 9.728 1.00 97.75 114 PRO A CA 1
ATOM 886 C C . PRO A 1 114 ? -3.707 6.538 9.313 1.00 97.75 114 PRO A C 1
ATOM 888 O O . PRO A 1 114 ? -4.472 6.869 8.405 1.00 97.75 114 PRO A O 1
ATOM 891 N N . HIS A 1 115 ? -3.822 5.356 9.925 1.00 98.19 115 HIS A N 1
ATOM 892 C CA . HIS A 1 115 ? -4.710 4.283 9.497 1.00 98.19 115 HIS A CA 1
ATOM 893 C C . HIS A 1 115 ? -6.045 4.364 10.255 1.00 98.19 115 HIS A C 1
ATOM 895 O O . HIS A 1 115 ? -6.095 4.022 11.440 1.00 98.19 115 HIS A O 1
ATOM 901 N N . PRO A 1 116 ? -7.149 4.777 9.601 1.00 97.38 116 PRO A N 1
ATOM 902 C CA . PRO A 1 116 ? -8.409 5.108 10.278 1.00 97.38 116 PRO A CA 1
ATOM 903 C C . PRO A 1 116 ? -9.283 3.884 10.585 1.00 97.38 116 PRO A C 1
ATOM 905 O O . PRO A 1 116 ? -10.333 4.005 11.212 1.00 97.38 116 PRO A O 1
ATOM 908 N N . THR A 1 117 ? -8.895 2.705 10.100 1.00 97.94 117 THR A N 1
ATOM 909 C CA . THR A 1 117 ? -9.620 1.448 10.300 1.00 97.94 117 THR A CA 1
ATOM 910 C C . THR A 1 117 ? -8.646 0.350 10.722 1.00 97.94 117 THR A C 1
ATOM 912 O O . THR A 1 117 ? -7.445 0.482 10.473 1.00 97.94 117 THR A O 1
ATOM 915 N N . PRO A 1 118 ? -9.141 -0.716 11.373 1.00 98.50 118 PRO A N 1
ATOM 916 C CA . PRO A 1 118 ? -8.343 -1.882 11.719 1.00 98.50 118 PRO A CA 1
ATOM 917 C C . PRO A 1 118 ? -7.570 -2.438 10.521 1.00 98.50 118 PRO A C 1
ATOM 919 O O . PRO A 1 118 ? -8.109 -2.528 9.413 1.00 98.50 118 PRO A O 1
ATOM 922 N N . MET A 1 119 ? -6.310 -2.800 10.750 1.00 98.69 119 MET A N 1
ATOM 923 C CA . MET A 1 119 ? -5.412 -3.255 9.696 1.00 98.69 119 MET A CA 1
ATOM 924 C C . MET A 1 119 ? -4.300 -4.174 10.203 1.00 98.69 119 MET A C 1
ATOM 926 O O . MET A 1 119 ? -4.099 -4.356 11.405 1.00 98.69 119 MET A O 1
ATOM 930 N N . PHE A 1 120 ? -3.554 -4.756 9.272 1.00 98.81 120 PHE A N 1
ATOM 931 C CA . PHE A 1 120 ? -2.203 -5.241 9.535 1.00 98.81 120 PHE A CA 1
ATOM 932 C C . PHE A 1 120 ? -1.261 -4.829 8.406 1.00 98.81 120 PHE A C 1
ATOM 934 O O . PHE A 1 120 ? -1.691 -4.624 7.272 1.00 98.81 120 PHE A O 1
ATOM 941 N N . GLU A 1 121 ? 0.023 -4.749 8.733 1.00 98.50 121 GLU A N 1
ATOM 942 C CA . GLU A 1 121 ? 1.082 -4.308 7.827 1.00 98.50 121 GLU A CA 1
ATOM 943 C C . GLU A 1 121 ? 2.006 -5.476 7.454 1.00 98.50 121 GLU A C 1
ATOM 945 O O . GLU A 1 121 ? 2.261 -6.376 8.265 1.00 98.50 121 GLU A O 1
ATOM 950 N N . VAL A 1 122 ? 2.513 -5.454 6.225 1.00 98.25 122 VAL A N 1
ATOM 951 C CA . VAL A 1 122 ? 3.562 -6.343 5.718 1.00 98.25 122 VAL A CA 1
ATOM 952 C C . VAL A 1 122 ? 4.650 -5.482 5.081 1.00 98.25 122 VAL A C 1
ATOM 954 O O . VAL A 1 122 ? 4.343 -4.703 4.180 1.00 98.25 122 VAL A O 1
ATOM 957 N N . ASN A 1 123 ? 5.902 -5.629 5.525 1.00 96.00 123 ASN A N 1
ATOM 958 C CA . ASN A 1 123 ? 7.040 -4.945 4.899 1.00 96.00 123 ASN A CA 1
ATOM 959 C C . ASN A 1 123 ? 7.725 -5.851 3.875 1.00 96.00 123 ASN A C 1
ATOM 961 O O . ASN A 1 123 ? 7.945 -7.042 4.132 1.00 96.00 123 ASN A O 1
ATOM 965 N N . MET A 1 124 ? 8.147 -5.252 2.763 1.00 91.94 124 MET A N 1
ATOM 966 C CA . MET A 1 124 ? 8.972 -5.889 1.741 1.00 91.94 124 MET A CA 1
ATOM 967 C C . MET A 1 124 ? 10.313 -5.166 1.629 1.00 91.94 124 MET A C 1
ATOM 969 O O . MET A 1 124 ? 10.418 -3.944 1.755 1.00 91.94 124 MET A O 1
ATOM 973 N N . PHE A 1 125 ? 11.352 -5.939 1.343 1.00 87.25 125 PHE A N 1
ATOM 974 C CA . PHE A 1 125 ? 12.738 -5.482 1.269 1.00 87.25 125 PHE A CA 1
ATOM 975 C C . PHE A 1 125 ? 13.211 -5.320 -0.182 1.00 87.25 125 PHE A C 1
ATOM 977 O O . PHE A 1 125 ? 14.243 -4.725 -0.450 1.00 87.25 125 PHE A O 1
ATOM 984 N N . ASN A 1 126 ? 12.483 -5.849 -1.163 1.00 84.94 126 ASN A N 1
ATOM 985 C CA . ASN A 1 126 ? 12.858 -5.689 -2.566 1.00 84.94 126 ASN A CA 1
ATOM 986 C C . ASN A 1 126 ? 11.650 -5.759 -3.508 1.00 84.94 126 ASN A C 1
ATOM 988 O O . ASN A 1 126 ? 10.548 -6.163 -3.131 1.00 84.94 126 ASN A O 1
ATOM 992 N N . ALA A 1 127 ? 11.875 -5.379 -4.765 1.00 82.94 127 ALA A N 1
ATOM 993 C CA . ALA A 1 127 ? 10.842 -5.372 -5.798 1.00 82.94 127 ALA A CA 1
ATOM 994 C C . ALA A 1 127 ? 10.298 -6.766 -6.145 1.00 82.94 127 ALA A C 1
ATOM 996 O O . ALA A 1 127 ? 9.127 -6.885 -6.499 1.00 82.94 127 ALA A O 1
ATOM 997 N N . ALA A 1 128 ? 11.117 -7.819 -6.044 1.00 86.94 128 ALA A N 1
ATOM 998 C CA . ALA A 1 128 ? 10.662 -9.179 -6.329 1.00 86.94 128 ALA A CA 1
ATOM 999 C C . ALA A 1 128 ? 9.627 -9.636 -5.289 1.00 86.94 128 ALA A C 1
ATOM 1001 O O . ALA A 1 128 ? 8.576 -10.159 -5.654 1.00 86.94 128 ALA A O 1
ATOM 1002 N N . GLN A 1 129 ? 9.881 -9.349 -4.011 1.00 91.88 129 GLN A N 1
ATOM 1003 C CA . GLN A 1 129 ? 8.931 -9.564 -2.921 1.00 91.88 129 GLN A CA 1
ATOM 1004 C C . GLN A 1 129 ? 7.649 -8.756 -3.116 1.00 91.88 129 GLN A C 1
ATOM 1006 O O . GLN A 1 129 ? 6.562 -9.312 -2.979 1.00 91.88 129 GLN A O 1
ATOM 1011 N N . LEU A 1 130 ? 7.761 -7.474 -3.490 1.00 92.31 130 LEU A N 1
ATOM 1012 C CA . LEU A 1 130 ? 6.593 -6.649 -3.807 1.00 92.31 130 LEU A CA 1
ATOM 1013 C C . LEU A 1 130 ? 5.758 -7.268 -4.934 1.00 92.31 130 LEU A C 1
ATOM 1015 O O . LEU A 1 130 ? 4.545 -7.383 -4.798 1.00 92.31 130 LEU A O 1
ATOM 1019 N N . GLY A 1 131 ? 6.391 -7.685 -6.032 1.00 92.94 131 GLY A N 1
ATOM 1020 C CA . GLY A 1 131 ? 5.693 -8.317 -7.151 1.00 92.94 131 GLY A CA 1
ATOM 1021 C C . GLY A 1 131 ? 4.987 -9.610 -6.741 1.00 92.94 131 GLY A C 1
ATOM 1022 O O . GLY A 1 131 ? 3.831 -9.826 -7.106 1.00 92.94 131 GLY A O 1
ATOM 1023 N N . ALA A 1 132 ? 5.649 -10.445 -5.938 1.00 95.25 132 ALA A N 1
ATOM 1024 C CA . ALA A 1 132 ? 5.081 -11.694 -5.443 1.00 95.25 132 ALA A CA 1
ATOM 1025 C C . ALA A 1 132 ? 3.857 -11.456 -4.541 1.00 95.25 132 ALA A C 1
ATOM 1027 O O . ALA A 1 132 ? 2.788 -12.016 -4.800 1.00 95.25 132 ALA A O 1
ATOM 1028 N N . ILE A 1 133 ? 3.975 -10.587 -3.530 1.00 96.94 133 ILE A N 1
ATOM 1029 C CA . ILE A 1 133 ? 2.867 -10.310 -2.605 1.00 96.94 133 ILE A CA 1
ATOM 1030 C C . ILE A 1 133 ? 1.730 -9.546 -3.290 1.00 96.94 133 ILE A C 1
ATOM 1032 O O . ILE A 1 133 ? 0.564 -9.804 -3.002 1.00 96.94 133 ILE A O 1
ATOM 1036 N N . PHE A 1 134 ? 2.040 -8.650 -4.233 1.00 97.69 134 PHE A N 1
ATOM 1037 C CA . PHE A 1 134 ? 1.039 -7.944 -5.030 1.00 97.69 134 PHE A CA 1
ATOM 1038 C C . PHE A 1 134 ? 0.151 -8.938 -5.779 1.00 97.69 134 PHE A C 1
ATOM 1040 O O . PHE A 1 134 ? -1.068 -8.895 -5.627 1.00 97.69 134 PHE A O 1
ATOM 1047 N N . ASN A 1 135 ? 0.754 -9.869 -6.526 1.00 97.25 135 ASN A N 1
ATOM 1048 C CA . ASN A 1 135 ? 0.013 -10.893 -7.266 1.00 97.25 135 ASN A CA 1
ATOM 1049 C C . ASN A 1 135 ? -0.823 -11.762 -6.322 1.00 97.25 135 ASN A C 1
ATOM 1051 O O . ASN A 1 135 ? -2.013 -11.970 -6.556 1.00 97.25 135 ASN A O 1
ATOM 1055 N N . TYR A 1 136 ? -0.229 -12.193 -5.206 1.00 98.50 136 TYR A N 1
ATOM 1056 C CA . TYR A 1 136 ? -0.939 -12.970 -4.197 1.00 98.50 136 TYR A CA 1
ATOM 1057 C C . TYR A 1 136 ? -2.168 -12.231 -3.656 1.00 98.50 136 TYR A C 1
ATOM 1059 O O . TYR A 1 136 ? -3.243 -12.816 -3.549 1.00 98.50 136 TYR A O 1
ATOM 1067 N N . LEU A 1 137 ? -2.049 -10.939 -3.343 1.00 98.50 137 LEU A N 1
ATOM 1068 C CA . LEU A 1 137 ? -3.150 -10.132 -2.817 1.00 98.50 137 LEU A CA 1
ATOM 1069 C C . LEU A 1 137 ? -4.206 -9.812 -3.873 1.00 98.50 137 LEU A C 1
ATOM 1071 O O . LEU A 1 137 ? -5.385 -9.764 -3.530 1.00 98.50 137 LEU A O 1
ATOM 1075 N N . VAL A 1 138 ? -3.832 -9.621 -5.139 1.00 98.19 138 VAL A N 1
ATOM 1076 C CA . VAL A 1 138 ? -4.804 -9.468 -6.236 1.00 98.19 138 VAL A CA 1
ATOM 1077 C C . VAL A 1 138 ? -5.765 -10.657 -6.275 1.00 98.19 138 VAL A C 1
ATOM 1079 O O . VAL A 1 138 ? -6.968 -10.454 -6.433 1.00 98.19 138 VAL A O 1
ATOM 1082 N N . GLU A 1 139 ? -5.258 -11.869 -6.060 1.00 97.88 139 GLU A N 1
ATOM 1083 C CA . GLU A 1 139 ? -6.056 -13.098 -6.075 1.00 97.88 139 GLU A CA 1
ATOM 1084 C C . GLU A 1 139 ? -6.739 -13.400 -4.731 1.00 97.88 139 GLU A C 1
ATOM 1086 O O . GLU A 1 139 ? -7.884 -13.850 -4.703 1.00 97.88 139 GLU A O 1
ATOM 1091 N N . ASN A 1 140 ? -6.064 -13.138 -3.606 1.00 98.25 140 ASN A N 1
ATOM 1092 C CA . ASN A 1 140 ? -6.438 -13.689 -2.296 1.00 98.25 140 ASN A CA 1
ATOM 1093 C C . ASN A 1 140 ? -6.908 -12.649 -1.269 1.00 98.25 140 ASN A C 1
ATOM 1095 O O . ASN A 1 140 ? -7.265 -13.024 -0.154 1.00 98.25 140 ASN A O 1
ATOM 1099 N N . ARG A 1 141 ? -6.935 -11.343 -1.578 1.00 98.25 141 ARG A N 1
ATOM 1100 C CA . ARG A 1 141 ? -7.391 -10.330 -0.597 1.00 98.25 141 ARG A CA 1
ATOM 1101 C C . ARG A 1 141 ? -8.899 -10.352 -0.339 1.00 98.25 141 ARG A C 1
ATOM 1103 O O . ARG A 1 141 ? -9.361 -9.740 0.622 1.00 98.25 141 ARG A O 1
ATOM 1110 N N . GLY A 1 142 ? -9.679 -10.999 -1.206 1.00 97.12 142 GLY A N 1
ATOM 1111 C CA . GLY A 1 142 ? -11.138 -11.003 -1.121 1.00 97.12 142 GLY A CA 1
ATOM 1112 C C . GLY A 1 142 ? -11.721 -9.575 -1.075 1.00 97.12 142 GLY A C 1
ATOM 1113 O O . GLY A 1 142 ? -11.362 -8.741 -1.911 1.00 97.12 142 GLY A O 1
ATOM 1114 N N . PRO A 1 143 ? -12.619 -9.258 -0.123 1.00 96.06 143 PRO A N 1
ATOM 1115 C CA . PRO A 1 143 ? -13.255 -7.941 -0.030 1.00 96.06 143 PRO A CA 1
ATOM 1116 C C . PRO A 1 143 ? -12.358 -6.849 0.579 1.00 96.06 143 PRO A C 1
ATOM 1118 O O . PRO A 1 143 ? -12.768 -5.689 0.604 1.00 96.06 143 PRO A O 1
ATOM 1121 N N . LEU A 1 144 ? -11.173 -7.198 1.091 1.00 98.56 144 LEU A N 1
ATOM 1122 C CA . LEU A 1 144 ? -10.336 -6.292 1.876 1.00 98.56 144 LEU A CA 1
ATOM 1123 C C . LEU A 1 144 ? -9.711 -5.194 1.011 1.00 98.56 144 LEU A C 1
ATOM 1125 O O . LEU A 1 144 ? -9.280 -5.443 -0.120 1.00 98.56 144 LEU A O 1
ATOM 1129 N N . SER A 1 145 ? -9.634 -3.988 1.568 1.00 98.50 145 SER A N 1
ATOM 1130 C CA . SER A 1 145 ? -8.900 -2.865 0.980 1.00 98.50 145 SER A CA 1
ATOM 1131 C C . SER A 1 145 ? -7.419 -2.985 1.311 1.00 98.50 145 SER A C 1
ATOM 1133 O O . SER A 1 145 ? -7.067 -3.348 2.431 1.00 98.50 145 SER A O 1
ATOM 1135 N N . VAL A 1 146 ? -6.549 -2.656 0.360 1.00 98.81 146 VAL A N 1
ATOM 1136 C CA . VAL A 1 146 ? -5.096 -2.734 0.551 1.00 98.81 146 VAL A CA 1
ATOM 1137 C C . VAL A 1 146 ? -4.437 -1.449 0.073 1.00 98.81 146 VAL A C 1
ATOM 1139 O O . VAL A 1 146 ? -4.613 -1.078 -1.085 1.00 98.81 146 VAL A O 1
ATOM 1142 N N . LEU A 1 147 ? -3.667 -0.803 0.945 1.00 98.75 147 LEU A N 1
ATOM 1143 C CA . LEU A 1 147 ? -2.758 0.294 0.613 1.00 98.75 147 LEU A CA 1
ATOM 1144 C C . LEU A 1 147 ? -1.365 -0.281 0.383 1.00 98.75 147 LEU A C 1
ATOM 1146 O O . LEU A 1 147 ? -0.880 -1.035 1.219 1.00 98.75 147 LEU A O 1
ATOM 1150 N N . ILE A 1 148 ? -0.714 0.110 -0.703 1.00 98.25 148 ILE A N 1
ATOM 1151 C CA . ILE A 1 148 ? 0.660 -0.265 -1.035 1.00 98.25 148 ILE A CA 1
ATOM 1152 C C . ILE A 1 148 ? 1.434 1.026 -1.267 1.00 98.25 148 ILE A C 1
ATOM 1154 O O . ILE A 1 148 ? 1.042 1.807 -2.135 1.00 98.25 148 ILE A O 1
ATOM 1158 N N . HIS A 1 149 ? 2.513 1.266 -0.529 1.00 96.38 149 HIS A N 1
ATOM 1159 C CA . HIS A 1 149 ? 3.334 2.461 -0.726 1.00 96.38 149 HIS A CA 1
ATOM 1160 C C . HIS A 1 149 ? 4.834 2.182 -0.604 1.00 96.38 149 HIS A C 1
ATOM 1162 O O . HIS A 1 149 ? 5.229 1.255 0.110 1.00 96.38 149 HIS A O 1
ATOM 1168 N N . PRO A 1 150 ? 5.681 2.963 -1.302 1.00 93.31 150 PRO A N 1
ATOM 1169 C CA . PRO A 1 150 ? 7.123 2.912 -1.106 1.00 93.31 150 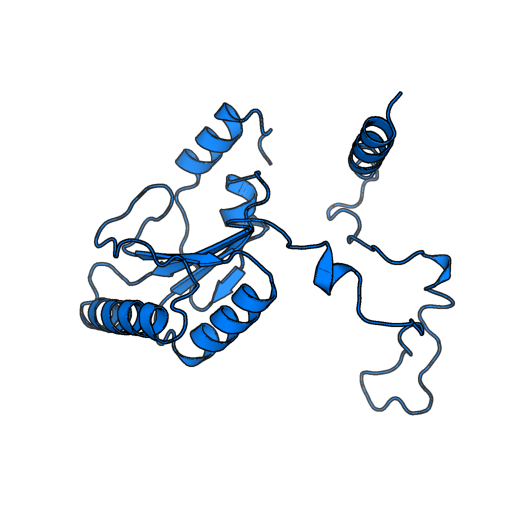PRO A CA 1
ATOM 1170 C C . PRO A 1 150 ? 7.516 3.638 0.185 1.00 93.31 150 PRO A C 1
ATOM 1172 O O . PRO A 1 150 ? 6.720 4.388 0.742 1.00 93.31 150 PRO A O 1
ATOM 1175 N N . ASN A 1 151 ? 8.765 3.478 0.606 1.00 91.25 151 ASN A N 1
ATOM 1176 C CA . ASN A 1 151 ? 9.374 4.209 1.714 1.00 91.25 151 ASN A CA 1
ATOM 1177 C C . ASN A 1 151 ? 10.561 5.024 1.190 1.00 91.25 151 ASN A C 1
ATOM 1179 O O . ASN A 1 151 ? 11.709 4.583 1.205 1.00 91.25 151 ASN A O 1
ATOM 1183 N N . THR A 1 152 ? 10.277 6.220 0.673 1.00 88.31 152 THR A N 1
ATOM 1184 C CA . THR A 1 152 ? 11.269 7.118 0.049 1.00 88.31 152 THR A CA 1
ATOM 1185 C C . THR A 1 152 ? 11.830 8.163 1.015 1.00 88.31 152 THR A C 1
ATOM 1187 O O . THR A 1 152 ? 12.656 8.991 0.629 1.00 88.31 152 THR A O 1
ATOM 1190 N N . GLY A 1 153 ? 11.367 8.145 2.268 1.00 88.69 153 GLY A N 1
ATOM 1191 C CA . GLY A 1 153 ? 11.664 9.165 3.274 1.00 88.69 153 GLY A CA 1
ATOM 1192 C C . GLY A 1 153 ? 10.774 10.405 3.162 1.00 88.69 153 GLY A C 1
ATOM 1193 O O . GLY A 1 153 ? 11.016 11.381 3.864 1.00 88.69 153 GLY A O 1
ATOM 1194 N N . ARG A 1 154 ? 9.748 10.388 2.299 1.00 92.31 154 ARG A N 1
ATOM 1195 C CA . ARG A 1 154 ? 8.726 11.443 2.193 1.00 92.31 154 ARG A CA 1
ATOM 1196 C C . ARG A 1 154 ? 7.374 10.856 2.572 1.00 92.31 154 ARG A C 1
ATOM 1198 O O . ARG A 1 154 ? 6.524 10.631 1.713 1.00 92.31 154 ARG A O 1
ATOM 1205 N N . THR A 1 155 ? 7.202 10.606 3.863 1.00 94.75 155 THR A N 1
ATOM 1206 C CA . THR A 1 155 ? 6.136 9.794 4.463 1.00 94.75 155 THR A CA 1
ATOM 1207 C C . THR A 1 155 ? 4.746 10.187 3.975 1.00 94.75 155 THR A C 1
ATOM 1209 O O . THR A 1 155 ? 3.968 9.321 3.575 1.00 94.75 155 THR A O 1
ATOM 1212 N N . THR A 1 156 ? 4.424 11.483 3.949 1.00 96.19 156 THR A N 1
ATOM 1213 C CA . THR A 1 156 ? 3.111 11.964 3.494 1.00 96.19 156 THR A CA 1
ATOM 1214 C C . THR A 1 156 ? 2.882 11.621 2.029 1.00 96.19 156 THR A C 1
ATOM 1216 O O . THR A 1 156 ? 1.841 11.065 1.685 1.00 96.19 156 THR A O 1
ATOM 1219 N N . GLY A 1 157 ? 3.850 11.919 1.160 1.00 94.38 157 GLY A N 1
ATOM 1220 C CA . GLY A 1 157 ? 3.739 11.644 -0.272 1.00 94.38 157 GLY A CA 1
ATOM 1221 C C . GLY A 1 157 ? 3.761 10.146 -0.582 1.00 94.38 157 GLY A C 1
ATOM 1222 O O . GLY A 1 157 ? 3.044 9.685 -1.463 1.00 94.38 157 GLY A O 1
ATOM 1223 N N . ASP A 1 158 ? 4.520 9.371 0.189 1.00 94.94 158 ASP A N 1
ATOM 1224 C CA . ASP A 1 158 ? 4.552 7.912 0.115 1.00 94.94 158 ASP A CA 1
ATOM 1225 C C . ASP A 1 158 ? 3.152 7.318 0.335 1.00 94.94 158 ASP A C 1
ATOM 1227 O O . ASP A 1 158 ? 2.641 6.608 -0.529 1.00 94.94 158 ASP A O 1
ATOM 1231 N N . HIS A 1 159 ? 2.462 7.710 1.407 1.00 97.44 159 HIS A N 1
ATOM 1232 C CA . HIS A 1 159 ? 1.121 7.208 1.735 1.00 97.44 159 HIS A CA 1
ATOM 1233 C C . HIS A 1 159 ? -0.007 7.791 0.864 1.00 97.44 159 HIS A C 1
ATOM 1235 O O . HIS A 1 159 ? -1.136 7.294 0.910 1.00 97.44 159 HIS A O 1
ATOM 1241 N N . THR A 1 160 ? 0.257 8.854 0.096 1.00 95.00 160 THR A N 1
ATOM 1242 C CA . THR A 1 160 ? -0.769 9.578 -0.672 1.00 95.00 160 THR A CA 1
ATOM 1243 C C . THR A 1 160 ? -0.516 9.532 -2.175 1.00 95.00 160 THR A C 1
ATOM 1245 O O . THR A 1 160 ? -1.180 8.781 -2.885 1.00 95.00 160 THR A O 1
ATOM 1248 N N . THR A 1 161 ? 0.420 10.331 -2.678 1.00 92.62 161 THR A N 1
ATOM 1249 C CA . THR A 1 161 ? 0.663 10.544 -4.110 1.00 92.62 161 THR A CA 1
ATOM 1250 C C . THR A 1 161 ? 1.417 9.390 -4.770 1.00 92.62 161 THR A C 1
ATOM 1252 O O . THR A 1 161 ? 1.236 9.157 -5.964 1.00 92.62 161 THR A O 1
ATOM 1255 N N . ARG A 1 162 ? 2.229 8.643 -4.012 1.00 92.44 162 ARG A N 1
ATOM 1256 C CA . ARG A 1 162 ? 2.997 7.470 -4.482 1.00 92.44 162 ARG A CA 1
ATOM 1257 C C . ARG A 1 162 ? 2.349 6.136 -4.107 1.00 92.44 162 ARG A C 1
ATOM 1259 O O . ARG A 1 162 ? 2.882 5.079 -4.443 1.00 92.44 162 ARG A O 1
ATOM 1266 N N . ALA A 1 163 ? 1.207 6.184 -3.428 1.00 96.19 163 ALA A N 1
ATOM 1267 C CA . ALA A 1 163 ? 0.472 5.010 -3.002 1.00 96.19 163 ALA A CA 1
ATOM 1268 C C . ALA A 1 163 ? -0.357 4.396 -4.136 1.00 96.19 163 ALA A C 1
ATOM 1270 O O . ALA A 1 163 ? -0.921 5.084 -4.986 1.00 96.19 163 ALA A O 1
ATOM 1271 N N . THR A 1 164 ? -0.502 3.078 -4.091 1.00 97.06 164 THR A N 1
ATOM 1272 C CA . THR A 1 164 ? -1.419 2.295 -4.922 1.00 97.06 164 THR A CA 1
ATOM 1273 C C . THR A 1 164 ? -2.429 1.582 -4.030 1.00 97.06 164 THR A C 1
ATOM 1275 O O . THR A 1 164 ? -2.097 1.160 -2.924 1.00 97.06 164 THR A O 1
ATOM 1278 N N . TRP A 1 165 ? -3.665 1.432 -4.509 1.00 98.44 165 TRP A N 1
ATOM 1279 C CA . TRP A 1 165 ? -4.729 0.741 -3.781 1.00 98.44 165 TRP A CA 1
ATOM 1280 C C . TRP A 1 165 ? -5.229 -0.486 -4.539 1.00 98.44 165 TRP A C 1
ATOM 1282 O O . TRP A 1 165 ? -5.506 -0.407 -5.736 1.00 98.44 165 TRP A O 1
ATOM 1292 N N . LEU A 1 166 ? -5.408 -1.603 -3.828 1.00 98.44 166 LEU A N 1
ATOM 1293 C CA . LEU A 1 166 ? -6.203 -2.736 -4.304 1.00 98.44 166 LEU A CA 1
ATOM 1294 C C . LEU A 1 166 ? -7.562 -2.726 -3.602 1.00 98.44 166 LEU A C 1
ATOM 1296 O O . LEU A 1 166 ? -7.645 -2.767 -2.374 1.00 98.44 166 LEU A O 1
ATOM 1300 N N . GLY A 1 167 ? -8.635 -2.702 -4.392 1.00 96.69 167 GLY A N 1
ATOM 1301 C CA . GLY A 1 167 ? -9.990 -2.535 -3.869 1.00 96.69 167 GLY A CA 1
ATOM 1302 C C . GLY A 1 167 ? -10.317 -1.075 -3.523 1.00 96.69 167 GLY A C 1
ATOM 1303 O O . GLY A 1 167 ? -9.685 -0.160 -4.052 1.00 96.69 167 GLY A O 1
ATOM 1304 N N . PRO A 1 168 ? -11.337 -0.834 -2.682 1.00 95.62 168 PRO A N 1
ATOM 1305 C CA . PRO A 1 168 ? -11.753 0.520 -2.325 1.00 95.62 168 PRO A CA 1
ATOM 1306 C C . PRO A 1 168 ? -10.653 1.284 -1.576 1.00 95.62 168 PRO A C 1
ATOM 1308 O O . PRO A 1 168 ? -10.131 0.791 -0.576 1.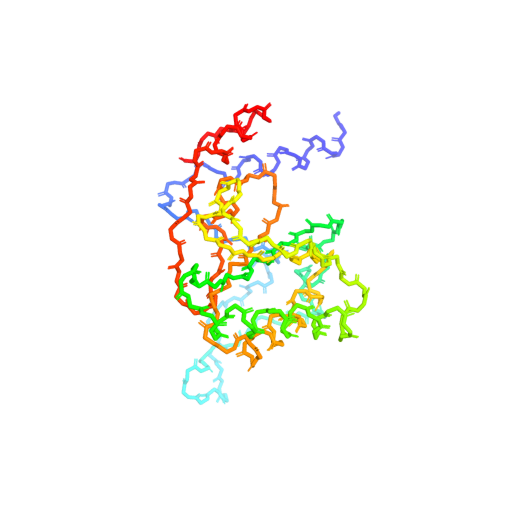00 95.62 168 PRO A O 1
ATOM 1311 N N . LYS A 1 169 ? -10.336 2.505 -2.019 1.00 97.44 169 LYS A N 1
ATOM 1312 C CA . LYS A 1 169 ? -9.446 3.414 -1.284 1.00 97.44 169 LYS A CA 1
ATOM 1313 C C . LYS A 1 169 ? -10.090 3.833 0.042 1.00 97.44 169 LYS A C 1
ATOM 1315 O O . LYS A 1 169 ? -11.281 4.142 0.078 1.00 97.44 169 LYS A O 1
ATOM 1320 N N . ILE A 1 170 ? -9.285 3.889 1.101 1.00 97.25 170 ILE A N 1
ATOM 1321 C CA . ILE A 1 170 ? -9.661 4.465 2.396 1.00 97.25 170 ILE A CA 1
ATOM 1322 C C . ILE A 1 170 ? -8.932 5.802 2.551 1.00 97.25 170 ILE A C 1
ATOM 1324 O O . ILE A 1 170 ? -7.737 5.897 2.273 1.00 97.25 170 ILE A O 1
ATOM 1328 N N . GLU A 1 171 ? -9.655 6.839 2.967 1.00 96.75 171 GLU A N 1
ATOM 1329 C CA . GLU A 1 171 ? -9.065 8.153 3.226 1.00 96.75 171 GLU A CA 1
ATOM 1330 C C . GLU A 1 171 ? -8.262 8.112 4.529 1.00 96.75 171 GLU A C 1
ATOM 1332 O O . GLU A 1 171 ? -8.819 7.793 5.575 1.00 96.75 171 GLU A O 1
ATOM 1337 N N . LEU A 1 172 ? -6.959 8.387 4.459 1.00 98.00 172 LEU A N 1
ATOM 1338 C CA . LEU A 1 172 ? -6.046 8.306 5.602 1.00 98.00 172 LEU A CA 1
ATOM 1339 C C . LEU A 1 172 ? -6.052 9.597 6.428 1.00 98.00 172 LEU A C 1
ATOM 1341 O O . LEU A 1 172 ? -6.285 10.681 5.894 1.00 98.00 172 LEU A O 1
ATOM 1345 N N . ASP A 1 173 ? -5.700 9.489 7.711 1.00 96.88 173 ASP A N 1
ATOM 1346 C CA . ASP A 1 173 ? -5.341 10.656 8.518 1.00 96.88 173 ASP A CA 1
ATOM 1347 C C . ASP A 1 173 ? -3.895 11.067 8.207 1.00 96.88 173 ASP A C 1
ATOM 1349 O O . ASP A 1 173 ? -2.929 10.418 8.604 1.00 96.88 173 ASP A O 1
ATOM 1353 N N . THR A 1 174 ? -3.737 12.145 7.444 1.00 96.81 174 THR A N 1
ATOM 1354 C CA . THR A 1 174 ? -2.419 12.612 6.993 1.00 96.81 174 THR A CA 1
ATOM 1355 C C . THR A 1 174 ? -1.678 13.478 8.012 1.00 96.81 174 THR A C 1
ATOM 1357 O O . THR A 1 174 ? -0.492 13.742 7.813 1.00 96.81 174 THR A O 1
ATOM 1360 N N . ASP A 1 175 ? -2.320 13.939 9.087 1.00 96.44 175 ASP A N 1
ATOM 1361 C CA . ASP A 1 175 ? -1.681 14.861 10.038 1.00 96.44 175 ASP A CA 1
ATOM 1362 C C . ASP A 1 175 ? -0.478 14.238 10.769 1.00 96.44 175 ASP A C 1
ATOM 1364 O O . ASP A 1 175 ? 0.582 14.876 10.812 1.00 96.44 175 ASP A O 1
ATOM 1368 N N . PRO A 1 176 ? -0.550 12.980 11.255 1.00 96.56 176 PRO A N 1
ATOM 1369 C CA . PRO A 1 176 ? 0.614 12.296 11.811 1.00 96.56 176 PRO A CA 1
ATOM 1370 C C . PRO A 1 176 ? 1.774 12.181 10.814 1.00 96.56 176 PRO A C 1
ATOM 1372 O O . PRO A 1 176 ? 2.932 12.317 11.206 1.00 96.56 176 PRO A O 1
ATOM 1375 N N . LEU A 1 177 ? 1.480 11.981 9.525 1.00 96.75 177 LEU A N 1
ATOM 1376 C CA . LEU A 1 177 ? 2.499 11.843 8.478 1.00 96.75 177 LEU A CA 1
ATOM 1377 C C . LEU A 1 177 ? 3.218 13.163 8.210 1.00 96.75 177 LEU A C 1
ATOM 1379 O O . LEU A 1 177 ? 4.447 13.199 8.151 1.00 96.75 177 LEU A O 1
ATOM 1383 N N . ARG A 1 178 ? 2.460 14.263 8.122 1.00 96.12 178 ARG A N 1
ATOM 1384 C CA . ARG A 1 178 ? 3.026 15.609 7.953 1.00 96.12 178 ARG A CA 1
ATOM 1385 C C . ARG A 1 178 ? 3.921 15.984 9.121 1.00 96.12 178 ARG A C 1
ATOM 1387 O O . ARG A 1 178 ? 4.942 16.636 8.920 1.00 96.12 178 ARG A O 1
ATOM 1394 N N . LYS A 1 179 ? 3.555 15.564 10.336 1.00 95.56 179 LYS A N 1
ATOM 1395 C CA . LYS A 1 179 ? 4.398 15.767 11.511 1.00 95.56 179 LYS A CA 1
ATOM 1396 C C . LYS A 1 179 ? 5.730 15.023 11.376 1.00 95.56 179 LYS A C 1
ATOM 1398 O O . LYS A 1 179 ? 6.766 15.627 11.626 1.00 95.56 179 LYS A O 1
ATOM 1403 N N . VAL A 1 180 ? 5.708 13.752 10.965 1.00 95.38 180 VAL A N 1
ATOM 1404 C CA . VAL A 1 180 ? 6.934 12.962 10.737 1.00 95.38 180 VAL A CA 1
ATOM 1405 C C . VAL A 1 180 ? 7.825 13.628 9.690 1.00 95.38 180 VAL A C 1
ATOM 1407 O O . VAL A 1 180 ? 9.026 13.769 9.903 1.00 95.38 180 VAL A O 1
ATOM 1410 N N . ASP A 1 181 ? 7.242 14.086 8.586 1.00 96.06 181 ASP A N 1
ATOM 1411 C CA . ASP A 1 181 ? 7.986 14.787 7.540 1.00 96.06 181 ASP A CA 1
ATOM 1412 C C . ASP A 1 181 ? 8.614 16.087 8.063 1.00 96.06 181 ASP A C 1
ATOM 1414 O O . ASP A 1 181 ? 9.806 16.317 7.854 1.00 96.06 181 ASP A O 1
ATOM 1418 N N . ALA A 1 182 ? 7.861 16.894 8.814 1.00 95.50 182 ALA A N 1
ATOM 1419 C CA . ALA A 1 182 ? 8.368 18.124 9.419 1.00 95.50 182 ALA A CA 1
ATOM 1420 C C . ALA A 1 182 ? 9.513 17.865 10.415 1.00 95.50 182 ALA A C 1
ATOM 1422 O O . ALA A 1 182 ? 10.532 18.555 10.363 1.00 95.50 182 ALA A O 1
ATOM 1423 N N . ASP A 1 183 ? 9.377 16.855 11.281 1.00 96.25 183 ASP A N 1
ATOM 1424 C CA . ASP A 1 183 ? 10.410 16.466 12.250 1.00 96.25 183 ASP A CA 1
ATOM 1425 C C . ASP A 1 183 ? 11.700 15.991 11.541 1.00 96.25 183 ASP A C 1
ATOM 1427 O O . ASP A 1 183 ? 12.802 16.213 12.044 1.00 96.25 183 ASP A O 1
ATOM 1431 N N . ASN A 1 184 ? 11.574 15.401 10.347 1.00 94.31 184 ASN A N 1
ATOM 1432 C CA . ASN A 1 184 ? 12.689 14.951 9.506 1.00 94.31 184 ASN A CA 1
ATOM 1433 C C . ASN A 1 184 ? 13.223 16.030 8.543 1.00 94.31 184 ASN A C 1
ATOM 1435 O O . ASN A 1 184 ? 14.087 15.744 7.713 1.00 94.31 184 ASN A O 1
ATOM 1439 N N . GLY A 1 185 ? 12.721 17.267 8.619 1.00 94.94 185 GLY A N 1
ATOM 1440 C CA . GLY A 1 185 ? 13.137 18.362 7.736 1.00 94.94 185 GLY A CA 1
ATOM 1441 C C . GLY A 1 185 ? 12.690 18.199 6.278 1.00 94.94 185 GLY A C 1
ATOM 1442 O O . GLY A 1 185 ? 13.258 18.830 5.385 1.00 94.94 185 GLY A O 1
ATOM 1443 N N . VAL A 1 186 ? 11.683 17.364 6.017 1.00 91.75 186 VAL A N 1
ATOM 1444 C CA . VAL A 1 186 ? 11.077 17.192 4.695 1.00 91.75 186 VAL A CA 1
ATOM 1445 C C . VAL A 1 186 ? 10.055 18.314 4.481 1.00 91.75 186 VAL A C 1
ATOM 1447 O O . VAL A 1 186 ? 9.125 18.459 5.275 1.00 91.75 186 VAL A O 1
ATOM 1450 N N . PRO A 1 187 ? 10.189 19.129 3.419 1.00 85.31 187 PRO A N 1
ATOM 1451 C CA . PRO A 1 187 ? 9.235 20.195 3.154 1.00 85.31 187 PRO A CA 1
ATOM 1452 C C . PRO A 1 187 ? 7.867 19.617 2.756 1.00 85.31 187 PRO A C 1
ATOM 1454 O O . PRO A 1 187 ? 7.828 18.571 2.087 1.00 85.31 187 PRO A O 1
ATOM 1457 N N . PRO A 1 188 ? 6.763 20.305 3.110 1.00 79.88 188 PRO A N 1
ATOM 1458 C CA . PRO A 1 188 ? 5.424 19.915 2.680 1.00 79.88 188 PRO A CA 1
ATOM 1459 C C . PRO A 1 188 ? 5.343 19.848 1.146 1.00 79.88 188 PRO A C 1
ATOM 1461 O O . PRO A 1 188 ? 5.980 20.648 0.456 1.00 79.88 188 PRO A O 1
ATOM 1464 N N . GLU A 1 189 ? 4.613 18.850 0.632 1.00 67.25 189 GLU A N 1
ATOM 1465 C CA . GLU A 1 189 ? 4.308 18.704 -0.805 1.00 67.25 189 GLU A CA 1
ATOM 1466 C C . GLU A 1 189 ? 3.295 19.744 -1.297 1.00 67.25 189 GLU A C 1
ATOM 1468 O O . GLU A 1 189 ? 2.371 20.094 -0.526 1.00 67.25 189 GLU A O 1
#

Radius of gyration: 20.54 Å; Cα contacts (8 Å, |Δi|>4): 241; chains: 1; bounding box: 53×44×56 Å

Foldseek 3Di:
DDPVVVVVVVVVPQPPDPDPVGDDDDPDDVVLCPPVQPADPPDDDPCGGDDRDDDDDDCCQPPVAAFWQFKKKKKFDALPDVVLVVLQVVVLVVCCVVCVVKDKADFASADDQFRHGTITMITDRGPVVVVVVVVVCLPRSPQIKMKMFTPPLQQLCRRPVRIDIDHDDDHTNSPS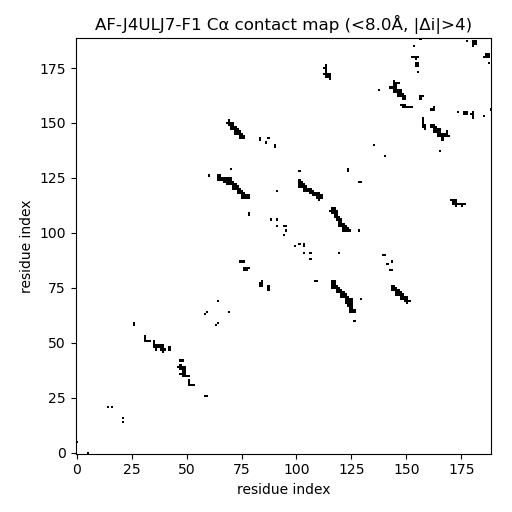SVVSCVVVVNDDD

Nearest PDB structures (foldseek):
  2peb-assembly1_B  TM=9.434E-01  e=1.988E-11  Nostoc punctiforme PCC 73102
  2p8i-assembly1_B  TM=9.337E-01  e=2.024E-10  Paraburkholderia xenovorans LB400
  1iuj-assembly1_B  TM=4.214E-01  e=3.467E-01  Thermus thermophilus
  6ost-assembly1_7  TM=3.862E-01  e=2.579E+00  Escherichia coli

InterPro domains:
  IPR014980 Dopa 4,5-dioxygenase [PF08883] (71-175)
  IPR014980 Dopa 4,5-dioxygenase [PTHR36423] (70-179)
  IPR023389 DOPA-like superfamily [G3DSA:3.30.70.1240] (68-185)
  IPR023389 DOPA-like superfamily [SSF143410] (67-176)

Organism: Trichosporon asahii var. asahii (strain ATCC 90039 / CBS 2479 / JCM 2466 / KCTC 7840 / NBRC 103889/ NCYC 2677 / UAMH 7654) (NCBI:txid1186058)

Secondary structure (DSSP, 8-state):
--HHHHHHHHHHHTT-S--TT------S-GGG-TTTT-B-TT--TT--BPPPP-SSS-GGGTTSS-SSS-EEEEEE--TT-HHHHHHHHHHHHHHHHH-TTSEE---BSS-BTTB-S-EEEEEESSHHHHHHHHHHHHHH-TT-EEEEEE-SS-HHHHHTTS-EEESS------HHHHHHHHHTTPPP-

Sequence (189 aa):
MSLAAQEASALSAARSTGARYGEPRVTVPQTALSDDLVANPLGHGSSIHVNPPREGMSPAYGELYGGEGVWDVHIYWKPNNLDEKEYARKLHAAIRREFPELHVKRFWEVPIGPHPTPMFEVNMFNAAQLGAIFNYLVENRGPLSVLIHPNTGRTTGDHTTRATWLGPKIELDTDPLRKVDADNGVPPE

Solvent-accessible surface area (backbone atoms only — not comparable to full-atom values): 11328 Å² total; per-residue (Å²): 133,57,72,69,61,53,55,58,48,57,71,61,66,76,74,82,68,96,52,99,79,61,78,82,94,71,93,67,64,71,83,56,53,66,63,83,67,45,68,31,93,83,41,68,82,90,44,48,50,51,77,62,85,71,85,79,78,65,65,66,83,58,72,73,45,73,52,81,58,38,27,43,36,40,43,34,34,58,85,90,35,68,66,49,46,54,49,49,53,52,45,55,56,45,49,54,66,80,39,69,90,47,54,68,54,70,80,36,90,50,58,56,88,39,37,77,44,18,32,32,41,36,37,26,42,37,59,67,54,46,52,52,53,49,56,50,44,75,73,65,43,75,92,37,26,30,45,36,24,50,58,83,80,46,52,46,48,18,71,54,83,60,37,47,63,46,68,68,79,76,84,62,47,56,66,63,30,48,49,53,22,52,77,70,72,42,78,85,132